Protein AF-A0A973JRN3-F1 (afdb_monomer_lite)

Foldseek 3Di:
DVVVVVVVCVLVVCVVVNVVVVVVVVVVVVVVVVVVVVVVLVVVLVVVPPPLDDDDADPPDLVDGDDPVCQVVVCPPPSRPADWDWHFQAWDFPDPVLDDTDTDIQLPRVCVVCVQFDWDPQLSVQQNPDPLEDEAEPVSCVVVVHDQQDWTWTQTPPPHDTRIHGHSTHTYGPDPCPVVVVVLVVQLVPQQQEDVVAAQVSNVVSVVVVCVVVPHDPVFKDWDAPDVRRIDMDGHDDDPPPDDDDDDDDDSYDYDDDDPDPPPPPDPDQQADVVVVVVCVVVVDDDKWAFQAADQFFTWTDDDRDTDTDGQCNDPVDDPPDDPVRVVVVRVVRHGGIDD

pLDDT: mean 82.45, std 12.21, range [34.28, 96.69]

Structure (mmCIF, N/CA/C/O backbone):
data_AF-A0A973JRN3-F1
#
_entry.id   AF-A0A973JRN3-F1
#
loop_
_atom_site.group_PDB
_atom_site.id
_atom_site.type_symbol
_atom_site.label_atom_id
_atom_site.label_alt_id
_atom_site.label_comp_id
_atom_site.label_asym_id
_atom_site.label_entity_id
_atom_site.label_seq_id
_atom_site.pdbx_PDB_ins_code
_atom_site.Cartn_x
_atom_site.Cartn_y
_atom_site.Cartn_z
_atom_site.occupancy
_atom_site.B_iso_or_equiv
_atom_site.auth_seq_id
_atom_site.auth_comp_id
_atom_site.auth_asym_id
_atom_site.auth_atom_id
_atom_site.pdbx_PDB_model_num
ATOM 1 N N . MET A 1 1 ? -21.204 17.949 42.233 1.00 64.44 1 MET A N 1
ATOM 2 C CA . MET A 1 1 ? -19.753 18.238 42.413 1.00 64.44 1 MET A CA 1
ATOM 3 C C . MET A 1 1 ? -19.099 17.579 43.634 1.00 64.44 1 MET A C 1
ATOM 5 O O . MET A 1 1 ? -17.907 17.301 43.569 1.00 64.44 1 MET A O 1
ATOM 9 N N . PHE A 1 2 ? -19.814 17.307 44.733 1.00 80.19 2 PHE A N 1
ATOM 10 C CA . PHE A 1 2 ? -19.211 16.736 45.952 1.00 80.19 2 PHE A CA 1
ATOM 11 C C . PHE A 1 2 ? -18.670 15.303 45.768 1.00 80.19 2 PHE A C 1
ATOM 13 O O . PHE A 1 2 ? -17.556 14.992 46.184 1.00 80.19 2 PHE A O 1
ATOM 20 N N . ILE A 1 3 ? -19.413 14.461 45.044 1.00 84.38 3 ILE A N 1
ATOM 21 C CA . ILE A 1 3 ? -19.040 13.067 44.755 1.00 84.38 3 ILE A CA 1
ATOM 22 C C . ILE A 1 3 ? -17.751 12.985 43.920 1.00 84.38 3 ILE A C 1
ATOM 24 O O . ILE A 1 3 ? -16.865 12.199 44.240 1.00 84.38 3 ILE A O 1
ATOM 28 N N . LEU A 1 4 ? -17.583 13.852 42.912 1.00 81.06 4 LEU A N 1
ATOM 29 C CA . LEU A 1 4 ? -16.351 13.905 42.110 1.00 81.06 4 LEU A CA 1
ATOM 30 C C . LEU A 1 4 ? -15.121 14.242 42.970 1.00 81.06 4 LEU A C 1
ATOM 32 O O . LEU A 1 4 ? -14.069 13.626 42.815 1.00 81.06 4 LEU A O 1
ATOM 36 N N . LYS A 1 5 ? -15.262 15.184 43.914 1.00 82.38 5 LYS A N 1
ATOM 37 C CA . LYS A 1 5 ? -14.190 15.545 44.856 1.00 82.38 5 LYS A CA 1
ATOM 38 C C . LYS A 1 5 ? -13.819 14.384 45.781 1.00 82.38 5 LYS A C 1
ATOM 40 O O . LYS A 1 5 ? -12.636 14.190 46.052 1.00 82.38 5 LYS A O 1
ATOM 45 N N . LEU A 1 6 ? -14.806 13.618 46.250 1.00 87.06 6 LEU A N 1
ATOM 46 C CA . LEU A 1 6 ? -14.576 12.429 47.076 1.00 87.06 6 LEU A CA 1
ATOM 47 C C . LEU A 1 6 ? -13.860 11.325 46.292 1.00 87.06 6 LEU A C 1
ATOM 49 O O . LEU A 1 6 ? -12.886 10.767 46.794 1.00 87.06 6 LEU A O 1
ATOM 53 N N . ILE A 1 7 ? -14.276 11.063 45.050 1.00 85.94 7 ILE A N 1
ATOM 54 C CA . ILE A 1 7 ? -13.628 10.082 44.166 1.00 85.94 7 ILE A CA 1
ATOM 55 C C . ILE A 1 7 ? -12.172 10.480 43.903 1.00 85.94 7 ILE A C 1
ATOM 57 O O . ILE A 1 7 ? -11.279 9.651 44.058 1.00 85.94 7 ILE A O 1
ATOM 61 N N . LEU A 1 8 ? -11.914 11.752 43.583 1.00 80.25 8 LEU A N 1
ATOM 62 C CA . LEU A 1 8 ? -10.565 12.239 43.294 1.00 80.25 8 LEU A CA 1
ATOM 63 C C . LEU A 1 8 ? -9.654 12.178 44.530 1.00 80.25 8 LEU A C 1
ATOM 65 O O . LEU A 1 8 ? -8.519 11.713 44.439 1.00 80.25 8 LEU A O 1
ATOM 69 N N . ARG A 1 9 ? -10.156 12.577 45.708 1.00 82.94 9 ARG A N 1
ATOM 70 C CA . ARG A 1 9 ? -9.412 12.446 46.974 1.00 82.94 9 ARG A CA 1
ATOM 71 C C . ARG A 1 9 ? -9.121 10.988 47.318 1.00 82.94 9 ARG A C 1
ATOM 73 O O . ARG A 1 9 ? -8.018 10.687 47.763 1.00 82.94 9 ARG A O 1
ATOM 80 N N . ASN A 1 10 ? -10.077 10.088 47.098 1.00 85.81 10 ASN A N 1
ATOM 81 C CA . ASN A 1 10 ? -9.898 8.667 47.380 1.00 85.81 10 ASN A CA 1
ATOM 82 C C . ASN A 1 10 ? -8.914 8.007 46.398 1.00 85.81 10 ASN A C 1
ATOM 84 O O . ASN A 1 10 ? -8.058 7.225 46.809 1.00 85.81 10 ASN A O 1
ATOM 88 N N . ALA A 1 11 ? -8.971 8.374 45.115 1.00 79.69 11 ALA A N 1
ATOM 89 C CA . ALA A 1 11 ? -8.028 7.913 44.099 1.00 79.69 11 ALA A CA 1
ATOM 90 C C . ALA A 1 11 ? -6.599 8.409 44.382 1.00 79.69 11 ALA A C 1
ATOM 92 O O . ALA A 1 11 ? -5.643 7.647 44.267 1.00 79.69 11 ALA A O 1
ATOM 93 N N . LEU A 1 12 ? -6.431 9.656 44.828 1.00 85.19 12 LEU A N 1
ATOM 94 C CA . LEU A 1 12 ? -5.115 10.226 45.141 1.00 85.19 12 LEU A CA 1
ATOM 95 C C . LEU A 1 12 ? -4.567 9.814 46.519 1.00 85.19 12 LEU A C 1
ATOM 97 O O . LEU A 1 12 ? -3.400 10.080 46.809 1.00 85.19 12 LEU A O 1
ATOM 101 N N . ARG A 1 13 ? -5.367 9.133 47.355 1.00 87.88 13 ARG A N 1
ATOM 102 C CA . ARG A 1 13 ? -4.956 8.646 48.683 1.00 87.88 13 ARG A CA 1
ATOM 103 C C . ARG A 1 13 ? -3.839 7.604 48.603 1.00 87.88 13 ARG A C 1
ATOM 105 O O . ARG A 1 13 ? -2.920 7.627 49.412 1.00 87.88 13 ARG A O 1
ATOM 112 N N . HIS A 1 14 ? -3.899 6.720 47.609 1.00 86.88 14 HIS A N 1
ATOM 113 C CA . HIS A 1 14 ? -2.888 5.689 47.364 1.00 86.88 14 HIS A CA 1
ATOM 114 C C . HIS A 1 14 ? -2.253 5.890 45.990 1.00 86.88 14 HIS A C 1
ATOM 116 O O . HIS A 1 14 ? -2.567 5.182 45.033 1.00 86.88 14 HIS A O 1
ATOM 122 N N . LYS A 1 15 ? -1.345 6.871 45.916 1.00 84.81 15 LYS A N 1
ATOM 123 C CA . LYS A 1 15 ? -0.709 7.338 44.674 1.00 84.81 15 LYS A CA 1
ATOM 124 C C . LYS A 1 15 ? -0.098 6.206 43.839 1.00 84.81 15 LYS A C 1
ATOM 126 O O . LYS A 1 15 ? -0.296 6.196 42.633 1.00 84.81 15 LYS A O 1
ATOM 131 N N . LEU A 1 16 ? 0.564 5.239 44.483 1.00 87.56 16 LEU A N 1
ATOM 132 C CA . LEU A 1 16 ? 1.208 4.102 43.812 1.00 87.56 16 LEU A CA 1
ATOM 133 C C . LEU A 1 16 ? 0.200 3.146 43.155 1.00 87.56 16 LEU A C 1
ATOM 135 O O . LEU A 1 16 ? 0.366 2.742 42.010 1.00 87.56 16 LEU A O 1
ATOM 139 N N . ARG A 1 17 ? -0.867 2.781 43.874 1.00 88.25 17 ARG A N 1
ATOM 140 C CA . ARG A 1 17 ? -1.891 1.871 43.343 1.00 88.25 17 ARG A CA 1
ATOM 141 C C . ARG A 1 17 ? -2.595 2.518 42.156 1.00 88.25 17 ARG A C 1
ATOM 143 O O . ARG A 1 17 ? -2.720 1.905 41.100 1.00 88.25 17 ARG A O 1
ATOM 150 N N . SER A 1 18 ? -3.013 3.768 42.321 1.00 89.81 18 SER A N 1
ATOM 151 C CA . SER A 1 18 ? -3.731 4.504 41.284 1.00 89.81 18 SER A CA 1
ATOM 152 C C . SER A 1 18 ? -2.863 4.752 40.051 1.00 89.81 18 SER A C 1
ATOM 154 O O . SER A 1 18 ? -3.363 4.600 38.940 1.00 89.81 18 SER A O 1
ATOM 156 N N . SER A 1 19 ? -1.565 5.043 40.210 1.00 89.69 19 SER A N 1
ATOM 157 C CA . SER A 1 19 ? -0.660 5.184 39.065 1.00 89.69 19 SER A CA 1
ATOM 158 C C . SER A 1 19 ? -0.485 3.867 38.307 1.00 89.69 19 SER A C 1
ATOM 160 O O . SER A 1 19 ? -0.637 3.860 37.091 1.00 89.69 19 SER A O 1
ATOM 162 N N . LEU A 1 20 ? -0.263 2.746 39.002 1.00 91.44 20 LEU A N 1
ATOM 163 C CA . LEU A 1 20 ? -0.153 1.421 38.375 1.00 91.44 20 LEU A CA 1
ATOM 164 C C . LEU A 1 20 ? -1.423 1.034 37.604 1.00 91.44 20 LEU A C 1
ATOM 166 O O . LEU A 1 20 ? -1.332 0.485 36.508 1.00 91.44 20 LEU A O 1
ATOM 170 N N . THR A 1 21 ? -2.604 1.365 38.137 1.00 91.88 21 THR A N 1
ATOM 171 C CA . THR A 1 21 ? -3.875 1.042 37.464 1.00 91.88 21 THR A CA 1
ATOM 172 C C . THR A 1 21 ? -4.064 1.879 36.196 1.00 91.88 21 THR A C 1
ATOM 174 O O . THR A 1 21 ? -4.451 1.351 35.156 1.00 91.88 21 THR A O 1
ATOM 177 N N . VAL A 1 22 ? -3.743 3.177 36.260 1.00 92.81 22 VAL A N 1
ATOM 178 C CA . VAL A 1 22 ? -3.814 4.081 35.101 1.00 92.81 22 VAL A CA 1
ATOM 179 C C . VAL A 1 22 ? -2.806 3.676 34.028 1.00 92.81 22 VAL A C 1
ATOM 181 O O . VAL A 1 22 ? -3.165 3.626 32.856 1.00 92.81 22 VAL A O 1
ATOM 184 N N . VAL A 1 23 ? -1.572 3.338 34.412 1.00 95.00 23 VAL A N 1
ATOM 185 C CA . VAL A 1 23 ? -0.531 2.891 33.474 1.00 95.00 23 VAL A CA 1
ATOM 186 C C . VAL A 1 23 ? -0.931 1.586 32.786 1.00 95.00 23 VAL A C 1
ATOM 188 O O . VAL A 1 23 ? -0.786 1.484 31.572 1.00 95.00 23 VAL A O 1
ATOM 191 N N . GLY A 1 24 ? -1.493 0.617 33.515 1.00 95.81 24 GLY A N 1
ATOM 192 C CA . GLY A 1 24 ? -1.961 -0.639 32.921 1.00 95.81 24 GLY A CA 1
ATOM 193 C C . GLY A 1 24 ? -3.032 -0.426 31.846 1.00 95.81 24 GLY A C 1
ATOM 194 O O . GLY A 1 24 ? -2.917 -0.955 30.741 1.00 95.81 24 GLY A O 1
ATOM 195 N N . VAL A 1 25 ? -4.034 0.412 32.133 1.00 94.88 25 VAL A N 1
ATOM 196 C CA . VAL A 1 25 ? -5.076 0.766 31.154 1.00 94.88 25 VAL A CA 1
ATOM 197 C C . VAL A 1 25 ? -4.487 1.559 29.985 1.00 94.88 25 VAL A C 1
ATOM 199 O O . VAL A 1 25 ? -4.811 1.278 28.834 1.00 94.88 25 VAL A O 1
ATOM 202 N N . ALA A 1 26 ? -3.585 2.506 30.252 1.00 94.38 26 ALA A N 1
ATOM 203 C CA . ALA A 1 26 ? -2.946 3.311 29.215 1.00 94.38 26 ALA A CA 1
ATOM 204 C C . ALA A 1 26 ? -2.131 2.455 28.236 1.00 94.38 26 ALA A C 1
ATOM 206 O O . ALA A 1 26 ? -2.237 2.658 27.030 1.00 94.38 26 ALA A O 1
ATOM 207 N N . ILE A 1 27 ? -1.370 1.471 28.734 1.00 95.62 27 ILE A N 1
ATOM 208 C CA . ILE A 1 27 ? -0.613 0.532 27.894 1.00 95.62 27 ILE A CA 1
ATOM 209 C C . ILE A 1 27 ? -1.563 -0.275 27.005 1.00 95.62 27 ILE A C 1
ATOM 211 O O . ILE A 1 27 ? -1.315 -0.388 25.807 1.00 95.62 27 ILE A O 1
ATOM 215 N N . ALA A 1 28 ? -2.665 -0.793 27.556 1.00 93.44 28 ALA A N 1
ATOM 216 C CA . ALA A 1 28 ? -3.640 -1.562 26.784 1.00 93.44 28 ALA A CA 1
ATOM 217 C C . ALA A 1 28 ? -4.300 -0.721 25.676 1.00 93.44 28 ALA A C 1
ATOM 219 O O . ALA A 1 28 ? -4.405 -1.174 24.536 1.00 93.44 28 ALA A O 1
ATOM 220 N N . VAL A 1 29 ? -4.695 0.519 25.985 1.00 94.75 29 VAL A N 1
ATOM 221 C CA . VAL A 1 29 ? -5.302 1.442 25.013 1.00 94.75 29 VAL A CA 1
ATOM 222 C C . VAL A 1 29 ? -4.298 1.862 23.939 1.00 94.75 29 VAL A C 1
ATOM 224 O O . VAL A 1 29 ? -4.646 1.865 22.760 1.00 94.75 29 VAL A O 1
ATOM 227 N N . LEU A 1 30 ? -3.050 2.166 24.312 1.00 93.62 30 LEU A N 1
ATOM 228 C CA . LEU A 1 30 ? -1.985 2.498 23.359 1.00 93.62 30 LEU A CA 1
ATOM 229 C C . LEU A 1 30 ? -1.677 1.329 22.428 1.00 93.62 30 LEU A C 1
ATOM 231 O O . LEU A 1 30 ? -1.611 1.524 21.217 1.00 93.62 30 LEU A O 1
ATOM 235 N N . ALA A 1 31 ? -1.521 0.124 22.978 1.00 90.06 31 ALA A N 1
ATOM 236 C CA . ALA A 1 31 ? -1.272 -1.077 22.192 1.00 90.06 31 ALA A CA 1
ATOM 237 C C . ALA A 1 31 ? -2.425 -1.343 21.215 1.00 90.06 31 ALA A C 1
ATOM 239 O O . ALA A 1 31 ? -2.182 -1.577 20.033 1.00 90.06 31 ALA A O 1
ATOM 240 N N . PHE A 1 32 ? -3.675 -1.235 21.677 1.00 90.50 32 PHE A N 1
ATOM 241 C CA . PHE A 1 32 ? -4.849 -1.386 20.820 1.00 90.50 32 PHE A CA 1
ATOM 242 C C . PHE A 1 32 ? -4.902 -0.316 19.725 1.00 90.50 32 PHE A C 1
ATOM 244 O O . PHE A 1 32 ? -5.088 -0.654 18.559 1.00 90.50 32 PHE A O 1
ATOM 251 N N . GLY A 1 33 ? -4.696 0.956 20.079 1.00 86.56 33 GLY A N 1
ATOM 252 C CA . GLY A 1 33 ? -4.687 2.078 19.142 1.00 86.56 33 GLY A CA 1
ATOM 253 C C . GLY A 1 33 ? -3.622 1.923 18.059 1.00 86.56 33 GLY A C 1
ATOM 254 O O . GLY A 1 33 ? -3.949 2.044 16.882 1.00 86.56 33 GLY A O 1
ATOM 255 N N . LEU A 1 34 ? -2.390 1.571 18.442 1.00 86.44 34 LEU A N 1
ATOM 256 C CA . LEU A 1 34 ? -1.285 1.287 17.520 1.00 86.44 34 LEU A CA 1
ATOM 257 C C . LEU A 1 34 ? -1.589 0.112 16.589 1.00 86.44 34 LEU A C 1
ATOM 259 O O . LEU A 1 34 ? -1.313 0.184 15.393 1.00 86.44 34 LEU A O 1
ATOM 263 N N . LEU A 1 35 ? -2.182 -0.966 17.109 1.00 85.94 35 LEU A N 1
ATOM 264 C CA . LEU A 1 35 ? -2.561 -2.106 16.276 1.00 85.94 35 LEU A CA 1
ATOM 265 C C . LEU A 1 35 ? -3.653 -1.707 15.270 1.00 85.94 35 LEU A C 1
ATOM 267 O O . LEU A 1 35 ? -3.584 -2.070 14.100 1.00 85.94 35 LEU A O 1
ATOM 271 N N . ARG A 1 36 ? -4.648 -0.923 15.708 1.00 83.25 36 ARG A N 1
ATOM 272 C CA . ARG A 1 36 ? -5.758 -0.436 14.871 1.00 83.25 36 ARG A CA 1
ATOM 273 C C . ARG A 1 36 ? -5.276 0.504 13.771 1.00 83.25 36 ARG A C 1
ATOM 275 O O . ARG A 1 36 ? -5.740 0.375 12.642 1.00 83.25 36 ARG A O 1
ATOM 282 N N . THR A 1 37 ? -4.368 1.428 14.081 1.00 72.31 37 THR A N 1
ATOM 283 C CA . THR A 1 37 ? -3.807 2.363 13.096 1.00 72.31 37 THR A CA 1
ATOM 284 C C . THR A 1 37 ? -2.912 1.650 12.097 1.00 72.31 37 THR A C 1
ATOM 286 O O . THR A 1 37 ? -3.032 1.908 10.904 1.00 72.31 37 THR A O 1
ATOM 289 N N . LEU A 1 38 ? -2.089 0.700 12.547 1.00 73.00 38 LEU A N 1
ATOM 290 C CA . LEU A 1 38 ? -1.282 -0.136 11.660 1.00 73.00 38 LEU A CA 1
ATOM 291 C C . LEU A 1 38 ? -2.164 -0.929 10.684 1.00 73.00 38 LEU A C 1
ATOM 293 O O . LEU A 1 38 ? -1.902 -0.952 9.483 1.00 73.00 38 LEU A O 1
ATOM 297 N N . VAL A 1 39 ? -3.239 -1.538 11.190 1.00 69.06 39 VAL A N 1
ATOM 298 C CA . VAL A 1 39 ? -4.200 -2.278 10.365 1.00 69.06 39 VAL A CA 1
ATOM 299 C C . VAL A 1 39 ? -4.918 -1.346 9.381 1.00 69.06 39 VAL A C 1
ATOM 301 O O . VAL A 1 39 ? -5.046 -1.693 8.211 1.00 69.06 39 VAL A O 1
ATOM 304 N N . ALA A 1 40 ? -5.345 -0.156 9.809 1.00 62.62 40 ALA A N 1
ATOM 305 C CA . ALA A 1 40 ? -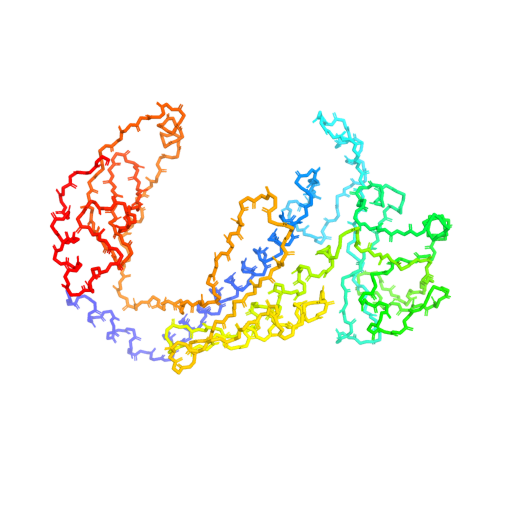6.002 0.818 8.936 1.00 62.62 40 ALA A CA 1
ATOM 306 C C . ALA A 1 40 ? -5.074 1.335 7.822 1.00 62.62 40 ALA A C 1
ATOM 308 O O . ALA A 1 40 ? -5.476 1.381 6.662 1.00 62.62 40 ALA A O 1
ATOM 309 N N . ALA A 1 41 ? -3.820 1.654 8.151 1.00 57.91 41 ALA A N 1
ATOM 310 C CA . ALA A 1 41 ? -2.817 2.076 7.175 1.00 57.91 41 ALA A CA 1
ATOM 311 C C . ALA A 1 41 ? -2.549 0.990 6.119 1.00 57.91 41 ALA A C 1
ATOM 313 O O . ALA A 1 41 ? -2.356 1.298 4.945 1.00 57.91 41 ALA A O 1
ATOM 314 N N . TRP A 1 42 ? -2.597 -0.284 6.519 1.00 61.38 42 TRP A N 1
ATOM 315 C CA . TRP A 1 42 ? -2.480 -1.407 5.594 1.00 61.38 42 TRP A CA 1
ATOM 316 C C . TRP A 1 42 ? -3.667 -1.493 4.624 1.00 61.38 42 TRP A C 1
ATOM 318 O O . TRP A 1 42 ? -3.462 -1.706 3.432 1.00 61.38 42 TRP A O 1
ATOM 328 N N . TYR A 1 43 ? -4.903 -1.299 5.102 1.00 56.59 43 TYR A N 1
ATOM 329 C CA . TYR A 1 43 ? -6.091 -1.325 4.237 1.00 56.59 43 TYR A CA 1
ATOM 330 C C . TYR A 1 43 ? -6.139 -0.150 3.254 1.00 56.59 43 TYR A C 1
ATOM 332 O O . TYR A 1 43 ? -6.530 -0.365 2.113 1.00 56.59 43 TYR A O 1
ATOM 340 N N . LEU A 1 44 ? -5.656 1.040 3.627 1.00 48.59 44 LEU A N 1
ATOM 341 C CA . LEU A 1 44 ? -5.563 2.183 2.705 1.00 48.59 44 LEU A CA 1
ATOM 342 C C . LEU A 1 44 ? -4.634 1.904 1.508 1.00 48.59 44 LEU A C 1
ATOM 344 O O . LEU A 1 44 ? -4.937 2.297 0.385 1.00 48.59 44 LEU A O 1
ATOM 348 N N . GLY A 1 45 ? -3.537 1.168 1.716 1.00 46.72 45 GLY A N 1
ATOM 349 C CA . GLY A 1 45 ? -2.672 0.708 0.618 1.00 46.72 45 GLY A CA 1
ATOM 350 C C . GLY A 1 45 ? -3.300 -0.394 -0.250 1.00 46.72 45 GLY A C 1
ATOM 351 O O . GLY A 1 45 ? -2.906 -0.591 -1.399 1.00 46.72 45 GLY A O 1
ATOM 352 N N . VAL A 1 46 ? -4.294 -1.115 0.275 1.00 50.81 46 VAL A N 1
ATOM 353 C CA . VAL A 1 46 ? -5.074 -2.107 -0.482 1.00 50.81 46 VAL A CA 1
ATOM 354 C C . VAL A 1 46 ? -6.222 -1.439 -1.242 1.00 50.81 46 VAL A C 1
ATOM 356 O O . VAL A 1 46 ? -6.491 -1.835 -2.367 1.00 50.81 46 VAL A O 1
ATOM 359 N N . GLU A 1 47 ? -6.847 -0.389 -0.708 1.00 45.50 47 GLU A N 1
ATOM 360 C CA . GLU A 1 47 ? -7.856 0.410 -1.425 1.00 45.50 47 GLU A CA 1
ATOM 361 C C . GLU A 1 47 ? -7.259 1.216 -2.588 1.00 45.50 47 GLU A C 1
ATOM 363 O O . GLU A 1 47 ? -7.947 1.460 -3.575 1.00 45.50 47 GLU A O 1
ATOM 368 N N . SER A 1 48 ? -5.962 1.551 -2.542 1.00 45.44 48 SER A N 1
ATOM 369 C CA . SER A 1 48 ? -5.242 2.087 -3.709 1.00 45.44 48 SER A CA 1
ATOM 370 C C . SER A 1 48 ? -4.910 1.022 -4.765 1.00 45.44 48 SER A C 1
ATOM 372 O O . SER A 1 48 ? -4.331 1.339 -5.803 1.00 45.44 48 SER A O 1
ATOM 374 N N . SER A 1 49 ? -5.226 -0.250 -4.505 1.00 51.09 49 SER A N 1
ATOM 375 C CA . SER A 1 49 ? -5.126 -1.328 -5.489 1.00 51.09 49 SER A CA 1
ATOM 376 C C . SER A 1 49 ? -6.380 -1.345 -6.359 1.00 51.09 49 SER A C 1
ATOM 378 O O . SER A 1 49 ? -7.461 -1.026 -5.883 1.00 51.09 49 SER A O 1
ATOM 380 N N . SER A 1 50 ? -6.237 -1.744 -7.628 1.00 55.06 50 SER A N 1
ATOM 381 C CA . SER A 1 50 ? -7.331 -1.810 -8.610 1.00 55.06 50 SER A CA 1
ATOM 382 C C . SER A 1 50 ? -8.679 -2.202 -7.984 1.00 55.06 50 SER A C 1
ATOM 384 O O . SER A 1 50 ? -8.795 -3.298 -7.431 1.00 55.06 50 SER A O 1
ATOM 386 N N . ALA A 1 51 ? -9.707 -1.354 -8.145 1.00 60.53 51 ALA A N 1
ATOM 387 C CA . ALA A 1 51 ? -11.078 -1.570 -7.650 1.00 60.53 51 ALA A CA 1
ATOM 388 C C . ALA A 1 51 ? -11.718 -2.893 -8.136 1.00 60.53 51 ALA A C 1
ATOM 390 O O . ALA A 1 51 ? -12.795 -3.280 -7.692 1.00 60.53 51 ALA A O 1
ATOM 391 N N . SER A 1 52 ? -11.049 -3.597 -9.055 1.00 74.31 52 SER A N 1
ATOM 392 C CA . SER A 1 52 ? -11.446 -4.888 -9.612 1.00 74.31 52 SER A CA 1
ATOM 393 C C . SER A 1 52 ? -10.846 -6.114 -8.901 1.00 74.31 52 SER A C 1
ATOM 395 O O . SER A 1 52 ? -11.117 -7.241 -9.322 1.00 74.31 52 SER A O 1
ATOM 397 N N . ARG A 1 53 ? -10.039 -5.944 -7.840 1.00 82.62 53 ARG A N 1
ATOM 398 C CA . ARG A 1 53 ? -9.399 -7.057 -7.116 1.00 82.62 53 ARG A CA 1
ATOM 399 C C . ARG A 1 53 ? -9.890 -7.178 -5.683 1.00 82.62 53 ARG A C 1
ATOM 401 O O . ARG A 1 53 ? -9.726 -6.273 -4.875 1.00 82.62 53 ARG A O 1
ATOM 408 N N . LEU A 1 54 ? -10.400 -8.360 -5.353 1.00 82.88 54 LEU A N 1
ATOM 409 C CA . LEU A 1 54 ? -10.788 -8.725 -3.996 1.00 82.88 54 LEU A CA 1
ATOM 410 C C . LEU A 1 54 ? -9.720 -9.624 -3.364 1.00 82.88 54 LEU A C 1
ATOM 412 O O . LEU A 1 54 ? -9.357 -10.657 -3.927 1.00 82.88 54 LEU A O 1
ATOM 416 N N . VAL A 1 55 ? -9.247 -9.255 -2.172 1.00 83.81 55 VAL A N 1
ATOM 417 C CA . VAL A 1 55 ? -8.301 -10.063 -1.389 1.00 83.81 55 VAL A CA 1
ATOM 418 C C . VAL A 1 55 ? -9.054 -10.822 -0.300 1.00 83.81 55 VAL A C 1
ATOM 420 O O . VAL A 1 55 ? -9.672 -10.226 0.578 1.00 83.81 55 VAL A O 1
ATOM 423 N N . THR A 1 56 ? -8.973 -12.151 -0.327 1.00 83.69 56 THR A N 1
ATOM 424 C CA . THR A 1 56 ? -9.573 -13.028 0.690 1.00 83.69 56 THR A CA 1
ATOM 425 C C . THR A 1 56 ? -8.502 -13.606 1.609 1.00 83.69 56 THR A C 1
ATOM 427 O O . THR A 1 56 ? -7.484 -14.106 1.130 1.00 83.69 56 THR A O 1
ATOM 430 N N . ARG A 1 57 ? -8.745 -13.606 2.924 1.00 85.25 57 ARG A N 1
ATOM 431 C CA . ARG A 1 57 ? -7.842 -14.174 3.941 1.00 85.25 57 ARG A CA 1
ATOM 432 C C . ARG A 1 57 ? -8.600 -15.038 4.944 1.00 85.25 57 ARG A C 1
ATOM 434 O O . ARG A 1 57 ? -9.825 -14.978 5.013 1.00 85.25 57 ARG A O 1
ATOM 441 N N . ASN A 1 58 ? -7.876 -15.810 5.751 1.00 83.81 58 ASN A N 1
ATOM 442 C CA . ASN A 1 58 ? -8.476 -16.505 6.884 1.00 83.81 58 ASN A CA 1
ATOM 443 C C . ASN A 1 58 ? -9.042 -15.481 7.891 1.00 83.81 58 ASN A C 1
ATOM 445 O O . ASN A 1 58 ? -8.380 -14.497 8.236 1.00 83.81 58 ASN A O 1
ATOM 449 N N . ALA A 1 59 ? -10.281 -15.709 8.335 1.00 80.19 59 ALA A N 1
ATOM 450 C CA . ALA A 1 59 ? -11.002 -14.800 9.224 1.00 80.19 59 ALA A CA 1
ATOM 451 C C . ALA A 1 59 ? -10.344 -14.671 10.610 1.00 80.19 59 ALA A C 1
ATOM 453 O O . ALA A 1 59 ? -10.436 -13.616 11.231 1.00 80.19 59 ALA A O 1
ATOM 454 N N . ILE A 1 60 ? -9.658 -15.721 11.073 1.00 79.19 60 ILE A N 1
ATOM 455 C CA . ILE A 1 60 ? -9.050 -15.785 12.407 1.00 79.19 60 ILE A CA 1
ATOM 456 C C . ILE A 1 60 ? -7.740 -14.995 12.444 1.00 79.19 60 ILE A C 1
ATOM 458 O O . ILE A 1 60 ? -7.540 -14.160 13.321 1.00 79.19 60 ILE A O 1
ATOM 462 N N . SER A 1 61 ? -6.821 -15.266 11.512 1.00 73.62 61 SER A N 1
ATOM 463 C CA . SER A 1 61 ? -5.494 -14.643 11.503 1.00 73.62 61 SER A CA 1
ATOM 464 C C . SER A 1 61 ? -4.824 -14.740 10.137 1.00 73.62 61 SER A C 1
ATOM 466 O O . SER A 1 61 ? -5.021 -15.709 9.410 1.00 73.62 61 SER A O 1
ATOM 468 N N . LEU A 1 62 ? -3.969 -13.762 9.828 1.00 71.25 62 LEU A N 1
ATOM 469 C CA . LEU A 1 62 ? -3.082 -13.766 8.657 1.00 71.25 62 LEU A CA 1
ATOM 470 C C . LEU A 1 62 ? -2.033 -14.888 8.698 1.00 71.25 62 LEU A C 1
ATOM 472 O O . LEU A 1 62 ? -1.488 -15.242 7.661 1.00 71.25 62 LEU A O 1
ATOM 476 N N . VAL A 1 63 ? -1.760 -15.447 9.880 1.00 73.75 63 VAL A N 1
ATOM 477 C CA . VAL A 1 63 ? -0.803 -16.552 10.057 1.00 73.75 63 VAL A CA 1
ATOM 478 C C . VAL A 1 63 ? -1.348 -17.869 9.491 1.00 73.75 63 VAL A C 1
ATOM 480 O O . VAL A 1 63 ? -0.579 -18.760 9.143 1.00 73.75 63 VAL A O 1
ATOM 483 N N . PHE A 1 64 ? -2.672 -18.003 9.371 1.00 81.69 64 PHE A N 1
ATOM 484 C CA . PHE A 1 64 ? -3.292 -19.199 8.814 1.00 81.69 64 PHE A CA 1
ATOM 485 C C . PHE A 1 64 ? -3.605 -19.008 7.331 1.00 81.69 64 PHE A C 1
ATOM 487 O O . PHE A 1 64 ? -4.412 -18.158 6.952 1.00 81.69 64 PHE A O 1
ATOM 494 N N . SER A 1 65 ? -3.018 -19.856 6.490 1.00 83.06 65 SER A N 1
ATOM 495 C CA . SER A 1 65 ? -3.332 -19.902 5.062 1.00 83.06 65 SER A CA 1
ATOM 496 C C . SER A 1 65 ? -4.736 -20.453 4.807 1.00 83.06 65 SER A C 1
ATOM 498 O O . SER A 1 65 ? -5.260 -21.276 5.563 1.00 83.06 65 SER A O 1
ATOM 500 N N . LEU A 1 66 ? -5.348 -20.024 3.704 1.00 88.00 66 LEU A N 1
ATOM 501 C CA . LEU A 1 66 ? -6.569 -20.646 3.197 1.00 88.00 66 LEU A CA 1
ATOM 502 C C . LEU A 1 66 ? -6.234 -21.981 2.504 1.00 88.00 66 LEU A C 1
ATOM 504 O O . LEU A 1 66 ? -5.226 -22.054 1.796 1.00 88.00 66 LEU A O 1
ATOM 508 N N . PRO A 1 67 ? -7.063 -23.032 2.657 1.00 89.44 67 PRO A N 1
ATOM 509 C CA . PRO A 1 67 ? -6.869 -24.282 1.930 1.00 89.44 67 PRO A CA 1
ATOM 510 C C . PRO A 1 67 ? -6.921 -24.076 0.412 1.00 89.44 67 PRO A C 1
ATOM 512 O O . PRO A 1 67 ? -7.825 -23.413 -0.098 1.00 89.44 67 PRO A O 1
ATOM 515 N N . LEU A 1 68 ? -6.015 -24.720 -0.332 1.00 86.88 68 LEU A N 1
ATOM 516 C CA . LEU A 1 68 ? -5.970 -24.604 -1.797 1.00 86.88 68 LEU A CA 1
ATOM 517 C C . LEU A 1 68 ? -7.269 -25.088 -2.469 1.00 86.88 68 LEU A C 1
ATOM 519 O O . LEU A 1 68 ? -7.643 -24.579 -3.521 1.00 86.88 68 LEU A O 1
ATOM 523 N N . SER A 1 69 ? -8.008 -26.004 -1.835 1.00 90.38 69 SER A N 1
ATOM 524 C CA . SER A 1 69 ? -9.318 -26.474 -2.311 1.00 90.38 69 SER A CA 1
ATOM 525 C C . SER A 1 69 ? -10.366 -25.362 -2.433 1.00 90.38 69 SER A C 1
ATOM 527 O O . SER A 1 69 ? -11.337 -25.512 -3.172 1.00 90.38 69 SER A O 1
ATOM 529 N N . TYR A 1 70 ? -10.185 -24.228 -1.748 1.00 90.81 70 TYR A N 1
ATOM 530 C CA . TYR A 1 70 ? -11.104 -23.095 -1.852 1.00 90.81 70 TYR A CA 1
ATOM 531 C C . TYR A 1 70 ? -10.926 -22.334 -3.165 1.00 90.81 70 TYR A C 1
ATOM 533 O O . TYR A 1 70 ? -11.862 -21.671 -3.597 1.00 90.81 70 TYR A O 1
ATOM 541 N N . ARG A 1 71 ? -9.778 -22.471 -3.841 1.00 89.19 71 ARG A N 1
ATOM 542 C CA . ARG A 1 71 ? -9.503 -21.809 -5.123 1.00 89.19 71 ARG A CA 1
ATOM 543 C C . ARG A 1 71 ? -10.588 -22.089 -6.160 1.00 89.19 71 ARG A C 1
ATOM 545 O O . ARG A 1 71 ? -11.081 -21.157 -6.788 1.00 89.19 71 ARG A O 1
ATOM 552 N N . GLU A 1 72 ? -10.985 -23.351 -6.312 1.00 89.81 72 GLU A N 1
ATOM 553 C CA . GLU A 1 72 ? -12.018 -23.730 -7.283 1.00 89.81 72 GLU A CA 1
ATOM 554 C C . GLU A 1 72 ? -13.411 -23.257 -6.855 1.00 89.81 72 GLU A C 1
ATOM 556 O O . GLU A 1 72 ? -14.186 -22.813 -7.695 1.00 89.81 72 GLU A O 1
ATOM 561 N N . LYS A 1 73 ? -13.702 -23.240 -5.547 1.00 91.94 73 LYS A N 1
ATOM 562 C CA . LYS A 1 73 ? -14.960 -22.683 -5.025 1.00 91.94 73 LYS A CA 1
ATOM 563 C C . LYS A 1 73 ? -15.067 -21.180 -5.292 1.00 91.94 73 LYS A C 1
ATOM 565 O O . LYS A 1 73 ? -16.111 -20.712 -5.722 1.00 91.94 73 LYS A O 1
ATOM 570 N N . ILE A 1 74 ? -13.983 -20.433 -5.074 1.00 91.31 74 ILE A N 1
ATOM 571 C CA . ILE A 1 74 ? -13.931 -18.984 -5.323 1.00 91.31 74 ILE A CA 1
ATOM 572 C C . ILE A 1 74 ? -14.073 -18.697 -6.820 1.00 91.31 74 ILE A C 1
ATOM 574 O O . ILE A 1 74 ? -14.803 -17.789 -7.200 1.00 91.31 74 ILE A O 1
ATOM 578 N N . ARG A 1 75 ? -13.433 -19.496 -7.683 1.00 90.94 75 ARG A N 1
ATOM 579 C CA . ARG A 1 75 ? -13.541 -19.347 -9.142 1.00 90.94 75 ARG A CA 1
ATOM 580 C C . ARG A 1 75 ? -14.976 -19.519 -9.657 1.00 90.94 75 ARG A C 1
ATOM 582 O O . ARG A 1 75 ? -15.311 -18.941 -10.682 1.00 90.94 75 ARG A O 1
ATOM 589 N N . GLN A 1 76 ? -15.805 -20.301 -8.969 1.00 93.25 76 GLN A N 1
ATOM 590 C CA . GLN A 1 76 ? -17.206 -20.530 -9.341 1.00 93.25 76 GLN A CA 1
ATOM 591 C C . GLN A 1 76 ? -18.149 -19.388 -8.931 1.00 93.25 76 GLN A C 1
ATOM 593 O O . GLN A 1 76 ? -19.302 -19.377 -9.357 1.00 93.25 76 GLN A O 1
ATOM 598 N N . VAL A 1 77 ? -17.694 -18.433 -8.114 1.00 93.31 77 VAL A N 1
ATOM 599 C CA . VAL A 1 77 ? -18.525 -17.297 -7.698 1.00 93.31 77 VAL A CA 1
ATOM 600 C C . VAL A 1 77 ? -18.798 -16.388 -8.907 1.00 93.31 77 VAL A C 1
ATOM 602 O O . VAL A 1 77 ? -17.851 -15.994 -9.597 1.00 93.31 77 VAL A O 1
ATOM 605 N N . PRO A 1 78 ? -20.066 -16.014 -9.177 1.00 92.56 78 PRO A N 1
ATOM 606 C CA . PRO A 1 78 ? -20.402 -15.114 -10.275 1.00 92.56 78 PRO A CA 1
ATOM 607 C C . PRO A 1 78 ? -19.606 -13.804 -10.220 1.00 92.56 78 PRO A C 1
ATOM 609 O O . PRO A 1 78 ? -19.516 -13.163 -9.176 1.00 92.56 78 PRO A O 1
ATOM 612 N N . GLY A 1 79 ? -19.022 -13.408 -11.354 1.00 88.31 79 GLY A N 1
ATOM 613 C CA . GLY A 1 79 ? -18.201 -12.197 -11.477 1.00 88.31 79 GLY A CA 1
ATOM 614 C C . GLY A 1 79 ? -16.695 -12.407 -11.270 1.00 88.31 79 GLY A C 1
ATOM 615 O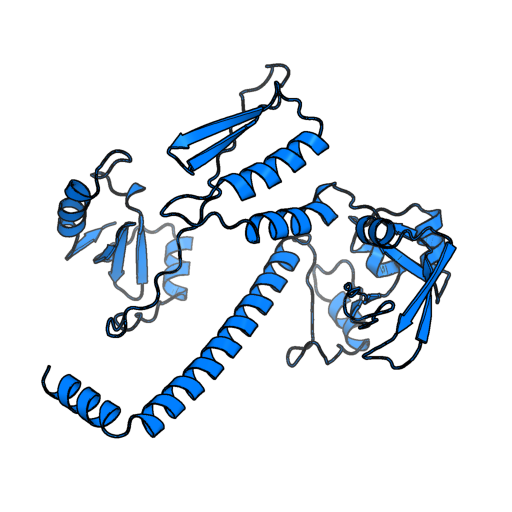 O . GLY A 1 79 ? -15.908 -11.547 -11.669 1.00 88.31 79 GLY A O 1
ATOM 616 N N . VAL A 1 80 ? -16.259 -13.554 -10.736 1.00 90.81 80 VAL A N 1
ATOM 617 C CA . VAL A 1 80 ? -14.829 -13.862 -10.575 1.00 90.81 80 VAL A CA 1
ATOM 618 C C . VAL A 1 80 ? -14.222 -14.297 -11.913 1.00 90.81 80 VAL A C 1
ATOM 620 O O . VAL A 1 80 ? -14.535 -15.360 -12.440 1.00 90.81 80 VAL A O 1
ATOM 623 N N . LYS A 1 81 ? -13.311 -13.483 -12.465 1.00 89.25 81 LYS A N 1
ATOM 624 C CA . LYS A 1 81 ? -12.608 -13.782 -13.732 1.00 89.25 81 LYS A CA 1
ATOM 625 C C . LYS A 1 81 ? -11.314 -14.579 -13.556 1.00 89.25 81 LYS A C 1
ATOM 627 O O . LYS A 1 81 ? -10.877 -15.258 -14.479 1.00 89.25 81 LYS A O 1
ATOM 632 N N . GLY A 1 82 ? -10.687 -14.494 -12.386 1.00 89.62 82 GLY A N 1
ATOM 633 C CA . GLY A 1 82 ? -9.399 -15.121 -12.111 1.00 89.62 82 GLY A CA 1
ATOM 634 C C . GLY A 1 82 ? -9.155 -15.255 -10.615 1.00 89.62 82 GLY A C 1
ATOM 635 O O . GLY A 1 82 ? -9.664 -14.469 -9.822 1.00 89.62 82 GLY A O 1
ATOM 636 N N . VAL A 1 83 ? -8.383 -16.272 -10.235 1.00 92.00 83 VAL A N 1
ATOM 637 C CA . VAL A 1 83 ? -7.992 -16.531 -8.845 1.00 92.00 83 VAL A CA 1
ATOM 638 C C . VAL A 1 83 ? -6.514 -16.885 -8.834 1.00 92.00 83 VAL A C 1
ATOM 640 O O . VAL A 1 83 ? -6.085 -17.767 -9.579 1.00 92.00 83 VAL A O 1
ATOM 643 N N . SER A 1 84 ? -5.757 -16.216 -7.973 1.00 91.75 84 SER A N 1
ATOM 644 C CA . SER A 1 84 ? -4.358 -16.516 -7.676 1.00 91.75 84 SER A CA 1
ATOM 645 C C . SER A 1 84 ? -4.161 -16.521 -6.164 1.00 91.75 84 SER A C 1
ATOM 647 O O . SER A 1 84 ? -5.083 -16.210 -5.409 1.00 91.75 84 SER A O 1
ATOM 649 N N . TYR A 1 85 ? -2.963 -16.873 -5.718 1.00 88.94 85 TYR A N 1
ATOM 650 C CA . TYR A 1 85 ? -2.579 -16.769 -4.320 1.00 88.94 85 TYR A CA 1
ATOM 651 C C . TYR A 1 85 ? -1.231 -16.069 -4.182 1.00 88.94 85 TYR A C 1
ATOM 653 O O . TYR A 1 85 ? -0.366 -16.147 -5.057 1.00 88.94 85 TYR A O 1
ATOM 661 N N . ALA A 1 86 ? -1.069 -15.424 -3.035 1.00 88.06 86 ALA A N 1
ATOM 662 C CA . ALA A 1 86 ? 0.195 -14.946 -2.518 1.00 88.06 86 ALA A CA 1
ATOM 663 C C . ALA A 1 86 ? 0.271 -15.352 -1.052 1.00 88.06 86 ALA A C 1
ATOM 665 O O . ALA A 1 86 ? -0.695 -15.181 -0.309 1.00 88.06 86 ALA A O 1
ATOM 666 N N . ASN A 1 87 ? 1.406 -15.901 -0.646 1.00 87.00 87 ASN A N 1
ATOM 667 C CA . ASN A 1 87 ? 1.681 -16.214 0.742 1.00 87.00 87 ASN A CA 1
ATOM 668 C C . ASN A 1 87 ? 2.871 -15.395 1.221 1.00 87.00 87 ASN A C 1
ATOM 670 O O . ASN A 1 87 ? 3.871 -15.278 0.514 1.00 87.00 87 ASN A O 1
ATOM 674 N N . TRP A 1 88 ? 2.765 -14.840 2.421 1.00 84.81 88 TRP A N 1
ATOM 675 C CA . TRP A 1 88 ? 3.854 -14.096 3.031 1.00 84.81 88 TRP A CA 1
ATOM 676 C C . TRP A 1 88 ? 5.021 -15.045 3.324 1.00 84.81 88 TRP A C 1
ATOM 678 O O . TRP A 1 88 ? 4.874 -15.992 4.096 1.00 84.81 88 TRP A O 1
ATOM 688 N N . PHE A 1 89 ? 6.176 -14.812 2.697 1.00 87.25 89 PHE A N 1
ATOM 689 C CA . PHE A 1 89 ? 7.332 -15.698 2.851 1.00 87.25 89 PHE A CA 1
ATOM 690 C C . PHE A 1 89 ? 8.135 -15.378 4.123 1.00 87.25 89 PHE A C 1
ATOM 692 O O . PHE A 1 89 ? 8.599 -16.284 4.816 1.00 87.25 89 PHE A O 1
ATOM 699 N N . GLY A 1 90 ? 8.249 -14.093 4.476 1.00 82.94 90 GLY A N 1
ATOM 700 C CA . GLY A 1 90 ? 8.947 -13.649 5.685 1.00 82.94 90 GLY A CA 1
ATOM 701 C C . GLY A 1 90 ? 10.466 -13.818 5.610 1.00 82.94 90 GLY A C 1
ATOM 702 O O . GLY A 1 90 ? 11.104 -14.155 6.604 1.00 82.94 90 GLY A O 1
ATOM 703 N N . GLY A 1 91 ? 11.059 -13.625 4.437 1.00 87.19 91 GLY A N 1
ATOM 704 C CA . GLY A 1 91 ? 12.504 -13.634 4.242 1.00 87.19 91 GLY A CA 1
ATOM 705 C C . GLY A 1 91 ? 13.169 -12.352 4.747 1.00 87.19 91 GLY A C 1
ATOM 706 O O . GLY A 1 91 ? 12.645 -11.256 4.550 1.00 87.19 91 GLY A O 1
ATOM 707 N N . VAL A 1 92 ? 14.340 -12.489 5.364 1.00 88.44 92 VAL A N 1
ATOM 708 C CA . VAL A 1 92 ? 15.222 -11.381 5.750 1.00 88.44 92 VAL A CA 1
ATOM 709 C C . VAL A 1 92 ? 16.471 -11.419 4.874 1.00 88.44 92 VAL A C 1
ATOM 711 O O . VAL A 1 92 ? 17.137 -12.450 4.777 1.00 88.44 92 VAL A O 1
ATOM 714 N N . TYR A 1 93 ? 16.799 -10.295 4.239 1.00 89.56 93 TYR A N 1
ATOM 715 C CA . TYR A 1 93 ? 18.002 -10.166 3.419 1.00 89.56 93 TYR A CA 1
ATOM 716 C C . TYR A 1 93 ? 19.164 -9.613 4.247 1.00 89.56 93 TYR A C 1
ATOM 718 O O . TYR A 1 93 ? 19.143 -8.446 4.623 1.00 89.56 93 TYR A O 1
ATOM 726 N N . ILE A 1 94 ? 20.199 -10.414 4.509 1.00 88.38 94 ILE A N 1
ATOM 727 C CA . ILE A 1 94 ? 21.377 -10.065 5.332 1.00 88.38 94 ILE A CA 1
ATOM 728 C C . ILE A 1 94 ? 21.027 -9.746 6.802 1.00 88.38 94 ILE A C 1
ATOM 730 O O . ILE A 1 94 ? 21.419 -10.486 7.698 1.00 88.38 94 ILE A O 1
ATOM 734 N N . THR A 1 95 ? 20.300 -8.655 7.067 1.00 86.25 95 THR A N 1
ATOM 735 C CA . THR A 1 95 ? 19.863 -8.218 8.402 1.00 86.25 95 THR A CA 1
ATOM 736 C C . THR A 1 95 ? 18.417 -7.724 8.387 1.00 86.25 95 THR A C 1
ATOM 738 O O . THR A 1 95 ? 17.905 -7.300 7.352 1.00 86.25 95 THR A O 1
ATOM 741 N N . GLU A 1 96 ? 17.770 -7.688 9.553 1.00 81.81 96 GLU A N 1
ATOM 742 C CA . GLU A 1 96 ? 16.393 -7.187 9.717 1.00 81.81 96 GLU A CA 1
ATOM 743 C C . GLU A 1 96 ? 16.214 -5.729 9.258 1.00 81.81 96 GLU A C 1
ATOM 745 O O . GLU A 1 96 ? 15.132 -5.336 8.832 1.00 81.81 96 GLU A O 1
ATOM 750 N N . LYS A 1 97 ? 17.287 -4.924 9.253 1.00 79.44 97 LYS A N 1
ATOM 751 C CA . LYS A 1 97 ? 17.261 -3.536 8.752 1.00 79.44 97 LYS A CA 1
ATOM 752 C C . LYS A 1 97 ? 17.025 -3.440 7.240 1.00 79.44 97 LYS A C 1
ATOM 754 O O . LYS A 1 97 ? 16.577 -2.408 6.741 1.00 79.44 97 LYS A O 1
ATOM 759 N N . ASN A 1 98 ? 17.315 -4.513 6.512 1.00 84.31 98 ASN A N 1
ATOM 760 C CA . ASN A 1 98 ? 17.122 -4.615 5.068 1.00 84.31 98 ASN A CA 1
ATOM 761 C C . ASN A 1 98 ? 15.807 -5.313 4.718 1.00 84.31 98 ASN A C 1
ATOM 763 O O . ASN A 1 98 ? 15.649 -5.810 3.607 1.00 84.31 98 ASN A O 1
ATOM 767 N N . PHE A 1 99 ? 14.873 -5.378 5.663 1.00 78.62 99 PHE A N 1
ATOM 768 C CA . PHE A 1 99 ? 13.572 -5.973 5.438 1.00 78.62 99 PHE A CA 1
ATOM 769 C C . PHE A 1 99 ? 12.822 -5.290 4.285 1.00 78.62 99 PHE A C 1
ATOM 771 O O . PHE A 1 99 ? 12.793 -4.062 4.159 1.00 78.62 99 PHE A O 1
ATOM 778 N N . PHE A 1 100 ? 12.182 -6.118 3.467 1.00 83.25 100 PHE A N 1
ATOM 779 C CA . PHE A 1 100 ? 11.194 -5.723 2.477 1.00 83.25 100 PHE A CA 1
ATOM 780 C C . PHE A 1 100 ? 10.136 -6.831 2.362 1.00 83.25 100 PHE A C 1
ATOM 782 O O . PHE A 1 100 ? 10.460 -8.003 2.586 1.00 83.25 100 PHE A O 1
ATOM 789 N N . PRO A 1 101 ? 8.883 -6.497 2.004 1.00 82.94 101 PRO A N 1
ATOM 790 C CA . PRO A 1 101 ? 7.837 -7.490 1.788 1.00 82.94 101 PRO A CA 1
ATOM 791 C C . PRO A 1 101 ? 8.226 -8.489 0.698 1.00 82.94 101 PRO A C 1
ATOM 793 O O . PRO A 1 101 ? 8.635 -8.099 -0.393 1.00 82.94 101 PRO A O 1
ATOM 796 N N . ASN A 1 102 ? 8.081 -9.780 0.980 1.00 88.38 102 ASN A N 1
ATOM 797 C CA . ASN A 1 102 ? 8.363 -10.846 0.026 1.00 88.38 102 ASN A CA 1
ATOM 798 C C . ASN A 1 102 ? 7.285 -11.930 0.105 1.00 88.38 102 ASN A C 1
ATOM 800 O O . ASN A 1 102 ? 6.818 -12.306 1.185 1.00 88.38 102 ASN A O 1
ATOM 804 N N . PHE A 1 103 ? 6.875 -12.406 -1.069 1.00 89.56 103 PHE A N 1
ATOM 805 C CA . PHE A 1 103 ? 5.713 -13.269 -1.230 1.00 89.56 103 PHE A CA 1
ATOM 806 C C . PHE A 1 103 ? 6.038 -14.462 -2.124 1.00 89.56 103 PHE A C 1
ATOM 808 O O . PHE A 1 103 ? 6.668 -14.314 -3.169 1.00 89.56 103 PHE A O 1
ATOM 815 N N . ALA A 1 104 ? 5.548 -15.635 -1.733 1.00 90.69 104 ALA A N 1
ATOM 816 C CA . ALA A 1 104 ? 5.482 -16.808 -2.590 1.00 90.69 104 ALA A CA 1
ATOM 817 C C . ALA A 1 104 ? 4.145 -16.798 -3.342 1.00 90.69 104 ALA A C 1
ATOM 819 O O . ALA A 1 104 ? 3.082 -16.780 -2.719 1.00 90.69 104 ALA A O 1
ATOM 820 N N . VAL A 1 105 ? 4.189 -16.801 -4.673 1.00 91.38 105 VAL A N 1
ATOM 821 C CA . VAL A 1 105 ? 3.010 -16.605 -5.534 1.00 91.38 105 VAL A CA 1
ATOM 822 C C . VAL A 1 105 ? 2.868 -17.715 -6.573 1.00 91.38 105 VAL A C 1
ATOM 824 O O . VAL A 1 105 ? 3.849 -18.363 -6.938 1.00 91.38 105 VAL A O 1
ATOM 827 N N . ASP A 1 106 ? 1.654 -17.911 -7.093 1.00 91.06 106 ASP A N 1
ATOM 828 C CA . ASP A 1 106 ? 1.457 -18.637 -8.357 1.00 91.06 106 ASP A CA 1
ATOM 829 C C . ASP A 1 106 ? 1.911 -17.736 -9.514 1.00 91.06 106 ASP A C 1
ATOM 831 O O . ASP A 1 106 ? 1.201 -16.811 -9.911 1.00 91.06 106 ASP A O 1
ATOM 835 N N . ALA A 1 107 ? 3.121 -17.978 -10.025 1.00 88.31 107 ALA A N 1
ATOM 836 C CA . ALA A 1 107 ? 3.813 -17.087 -10.956 1.00 88.31 107 ALA A CA 1
ATOM 837 C C . ALA A 1 107 ? 2.963 -16.665 -12.164 1.00 88.31 107 ALA A C 1
ATOM 839 O O . ALA A 1 107 ? 2.978 -15.499 -12.558 1.00 88.31 107 ALA A O 1
ATOM 840 N N . LYS A 1 108 ? 2.203 -17.600 -12.747 1.00 88.38 108 LYS A N 1
ATOM 841 C CA . LYS A 1 108 ? 1.411 -17.325 -13.948 1.00 88.38 108 LYS A CA 1
ATOM 842 C C . LYS A 1 108 ? 0.175 -16.499 -13.608 1.00 88.38 108 LYS A C 1
ATOM 844 O O . LYS A 1 108 ? 0.009 -15.399 -14.125 1.00 88.38 108 LYS A O 1
ATOM 849 N N . THR A 1 109 ? -0.673 -17.009 -12.717 1.00 90.38 109 THR A N 1
ATOM 850 C CA . THR A 1 109 ? -1.956 -16.362 -12.410 1.00 90.38 109 THR A CA 1
ATOM 851 C C . THR A 1 109 ? -1.781 -15.064 -11.634 1.00 90.38 109 THR A C 1
ATOM 853 O O . THR A 1 109 ? -2.637 -14.191 -11.717 1.00 90.38 109 THR A O 1
ATOM 856 N N . TYR A 1 110 ? -0.691 -14.913 -10.875 1.00 88.88 110 TYR A N 1
ATOM 857 C CA . TYR A 1 110 ? -0.414 -13.687 -10.135 1.00 88.88 110 TYR A CA 1
ATOM 858 C C . TYR A 1 110 ? -0.041 -12.542 -11.077 1.00 88.88 110 TYR A C 1
ATOM 860 O O . TYR A 1 110 ? -0.655 -11.487 -11.005 1.00 88.88 110 TYR A O 1
ATOM 868 N N . LEU A 1 111 ? 0.880 -12.755 -12.022 1.00 88.06 111 LEU A N 1
ATOM 869 C CA . LEU A 1 111 ? 1.239 -11.708 -12.986 1.00 88.06 111 LEU A CA 1
ATOM 870 C C . LEU A 1 111 ? 0.070 -11.313 -13.898 1.00 88.06 111 LEU A C 1
ATOM 872 O O . LEU A 1 111 ? -0.019 -10.161 -14.303 1.00 88.06 111 LEU A O 1
ATOM 876 N N . ASP A 1 112 ? -0.839 -12.239 -14.205 1.00 87.00 112 ASP A N 1
ATOM 877 C CA . ASP A 1 112 ? -2.029 -11.929 -15.005 1.00 87.00 112 ASP A CA 1
ATOM 878 C C . ASP A 1 112 ? -3.065 -11.092 -14.223 1.00 87.00 112 ASP A C 1
ATOM 880 O O . ASP A 1 112 ? -3.802 -10.310 -14.820 1.00 87.00 112 ASP A O 1
ATOM 884 N N . LEU A 1 113 ? -3.111 -11.217 -12.888 1.00 85.38 113 LEU A N 1
ATOM 885 C CA . LEU A 1 113 ? -3.967 -10.394 -12.019 1.00 85.38 113 LEU A CA 1
ATOM 886 C C . LEU A 1 113 ? -3.367 -9.021 -11.694 1.00 85.38 113 LEU A C 1
ATOM 888 O O . LEU A 1 113 ? -4.102 -8.127 -11.275 1.00 85.38 113 LEU A O 1
ATOM 892 N N . TYR A 1 114 ? -2.057 -8.849 -11.862 1.00 83.31 114 TYR A N 1
ATOM 893 C CA . TYR A 1 114 ? -1.345 -7.600 -11.595 1.00 83.31 114 TYR A CA 1
ATOM 894 C C . TYR A 1 114 ? -0.745 -7.030 -12.888 1.00 83.31 114 TYR A C 1
ATOM 896 O O . TYR A 1 114 ? 0.477 -7.038 -13.050 1.00 83.31 114 TYR A O 1
ATOM 904 N N . PRO A 1 115 ? -1.583 -6.542 -13.829 1.00 80.19 115 PRO A N 1
ATOM 905 C CA . PRO A 1 115 ? -1.108 -5.972 -15.090 1.00 80.19 115 PRO A CA 1
ATOM 906 C C . PRO A 1 115 ? -0.228 -4.732 -14.891 1.00 80.19 115 PRO A C 1
ATOM 908 O O . PRO A 1 115 ? 0.532 -4.371 -15.785 1.00 80.19 115 PRO A O 1
ATOM 911 N N . GLU A 1 116 ? -0.300 -4.093 -13.723 1.00 78.75 116 GLU A N 1
ATOM 912 C CA . GLU A 1 116 ? 0.576 -2.988 -13.361 1.00 78.75 116 GLU A CA 1
ATOM 913 C C . GLU A 1 116 ? 2.038 -3.405 -13.139 1.00 78.75 116 GLU A C 1
ATOM 915 O O . GLU A 1 116 ? 2.905 -2.540 -13.100 1.00 78.75 116 GLU A O 1
ATOM 920 N N . PHE A 1 117 ? 2.339 -4.700 -13.001 1.00 84.81 117 PHE A N 1
ATOM 921 C CA . PHE A 1 117 ? 3.713 -5.195 -12.934 1.00 84.81 117 PHE A CA 1
ATOM 922 C C . PHE A 1 117 ? 4.216 -5.511 -14.339 1.00 84.81 117 PHE A C 1
ATOM 924 O O . PHE A 1 117 ? 4.066 -6.617 -14.862 1.00 84.81 117 PHE A O 1
ATOM 931 N N . VAL A 1 118 ? 4.845 -4.515 -14.955 1.00 85.38 118 VAL A N 1
ATOM 932 C CA . VAL A 1 118 ? 5.372 -4.610 -16.313 1.00 85.38 118 VAL A CA 1
ATOM 933 C C . VAL A 1 118 ? 6.736 -5.288 -16.295 1.00 85.38 118 VAL A C 1
ATOM 935 O O . VAL A 1 118 ? 7.707 -4.773 -15.739 1.00 85.38 118 VAL A O 1
ATOM 938 N N . LEU A 1 119 ? 6.801 -6.447 -16.946 1.00 88.88 119 LEU A N 1
ATOM 939 C CA . LEU A 1 119 ? 8.003 -7.243 -17.191 1.00 88.88 119 LEU A CA 1
ATOM 940 C C . LEU A 1 119 ? 8.163 -7.466 -18.692 1.00 88.88 119 LEU A C 1
ATOM 942 O O . LEU A 1 119 ? 7.168 -7.529 -19.419 1.00 88.88 119 LEU A O 1
ATOM 946 N N . SER A 1 120 ? 9.399 -7.671 -19.151 1.00 91.12 120 SER A N 1
ATOM 947 C CA . SER A 1 120 ? 9.600 -8.140 -20.524 1.00 91.12 120 SER A CA 1
ATOM 948 C C . SER A 1 120 ? 9.024 -9.561 -20.694 1.00 91.12 120 SER A C 1
ATOM 950 O O . SER A 1 120 ? 9.018 -10.341 -19.729 1.00 91.12 120 SER A O 1
ATOM 952 N N . PRO A 1 121 ? 8.549 -9.946 -21.894 1.00 89.94 121 PRO A N 1
ATOM 953 C CA . PRO A 1 121 ? 8.053 -11.302 -22.148 1.00 89.94 121 PRO A CA 1
ATOM 954 C C . PRO A 1 121 ? 9.069 -12.397 -21.787 1.00 89.94 121 PRO A C 1
ATOM 956 O O . PRO A 1 121 ? 8.700 -13.452 -21.266 1.00 89.94 121 PRO A O 1
ATOM 959 N N . GLU A 1 122 ? 10.356 -12.131 -22.010 1.00 92.12 122 GLU A N 1
ATOM 960 C CA . GLU A 1 122 ? 11.470 -13.029 -21.702 1.00 92.12 122 GLU A CA 1
ATOM 961 C C . GLU A 1 122 ? 11.631 -13.205 -20.191 1.00 92.12 122 GLU A C 1
ATOM 963 O O . GLU A 1 122 ? 11.730 -14.336 -19.716 1.00 92.12 122 GLU A O 1
ATOM 968 N N . GLN A 1 123 ? 11.592 -12.108 -19.427 1.00 92.75 123 GLN A N 1
ATOM 969 C CA . GLN A 1 123 ? 11.667 -12.135 -17.964 1.00 92.75 123 GLN A CA 1
ATOM 970 C C . GLN A 1 123 ? 10.457 -12.845 -17.352 1.00 92.75 123 GLN A C 1
ATOM 972 O O . GLN A 1 123 ? 10.615 -13.684 -16.464 1.00 92.75 123 GLN A O 1
ATOM 977 N N . LYS A 1 124 ? 9.247 -12.571 -17.867 1.00 91.56 124 LYS A N 1
ATOM 978 C CA . LYS A 1 124 ? 8.016 -13.257 -17.444 1.00 91.56 124 LYS A CA 1
ATOM 979 C C . LYS A 1 124 ? 8.137 -14.764 -17.674 1.00 91.56 124 LYS A C 1
ATOM 981 O O . LYS A 1 124 ? 7.847 -15.550 -16.774 1.00 91.56 124 LYS A O 1
ATOM 986 N N . LYS A 1 125 ? 8.620 -15.182 -18.848 1.00 93.50 125 LYS A N 1
ATOM 987 C CA . LYS A 1 125 ? 8.840 -16.600 -19.164 1.00 93.50 125 LYS A CA 1
ATOM 988 C C . LYS A 1 125 ? 9.914 -17.227 -18.270 1.00 93.50 125 LYS A C 1
ATOM 990 O O . LYS A 1 125 ? 9.700 -18.325 -17.764 1.00 93.50 125 LYS A O 1
ATOM 995 N N . ALA A 1 126 ? 11.035 -16.541 -18.050 1.00 93.56 126 ALA A N 1
ATOM 996 C CA . ALA A 1 126 ? 12.122 -17.023 -17.200 1.00 93.56 126 ALA A CA 1
ATOM 997 C C . ALA A 1 126 ? 11.668 -17.232 -15.748 1.00 93.56 126 ALA A C 1
ATOM 999 O O . ALA A 1 126 ? 11.984 -18.259 -15.154 1.00 93.56 126 ALA A O 1
ATOM 1000 N N . PHE A 1 127 ? 10.877 -16.305 -15.203 1.00 94.38 127 PHE A N 1
ATOM 1001 C CA . PHE A 1 127 ? 10.300 -16.432 -13.866 1.00 94.38 127 PHE A CA 1
ATOM 1002 C C . PHE A 1 127 ? 9.303 -17.593 -13.756 1.00 94.38 127 PHE A C 1
ATOM 1004 O O . PHE A 1 127 ? 9.340 -18.337 -12.785 1.00 94.38 127 PHE A O 1
ATOM 1011 N N . ILE A 1 128 ? 8.441 -17.791 -14.759 1.00 93.00 128 ILE A N 1
ATOM 1012 C CA . ILE A 1 128 ? 7.459 -18.890 -14.748 1.00 93.00 128 ILE A CA 1
ATOM 1013 C C . ILE A 1 128 ? 8.142 -20.267 -14.816 1.00 93.00 128 ILE A C 1
ATOM 1015 O O . ILE A 1 128 ? 7.632 -21.235 -14.251 1.00 93.00 128 ILE A O 1
ATOM 1019 N N . LEU A 1 129 ? 9.267 -20.376 -15.527 1.00 93.44 129 LEU A N 1
ATOM 1020 C CA . LEU A 1 129 ? 9.973 -21.646 -15.726 1.00 93.44 129 LEU A CA 1
ATOM 1021 C C . LEU A 1 129 ? 10.936 -21.992 -14.584 1.00 93.44 129 LEU A C 1
ATOM 1023 O O . LEU A 1 129 ? 11.135 -23.173 -14.296 1.00 93.44 129 LEU A O 1
ATOM 1027 N N . ASP A 1 130 ? 11.544 -20.991 -13.948 1.00 93.19 130 ASP A N 1
ATOM 1028 C CA . ASP A 1 130 ? 12.526 -21.205 -12.889 1.00 93.19 130 ASP A CA 1
ATOM 1029 C C . ASP A 1 130 ? 11.872 -21.227 -11.503 1.00 93.19 130 ASP A C 1
ATOM 1031 O O . ASP A 1 130 ? 11.416 -20.207 -10.992 1.00 93.19 130 ASP A O 1
ATOM 1035 N N . ARG A 1 131 ? 11.901 -22.387 -10.839 1.00 90.50 131 ARG A N 1
ATOM 1036 C CA . ARG A 1 131 ? 11.389 -22.542 -9.466 1.00 90.50 131 ARG A CA 1
ATOM 1037 C C . ARG A 1 131 ? 12.192 -21.773 -8.416 1.00 90.50 131 ARG A C 1
ATOM 1039 O O . ARG A 1 131 ? 11.660 -21.513 -7.342 1.00 90.50 131 ARG A O 1
ATOM 1046 N N . LYS A 1 132 ? 13.456 -21.446 -8.701 1.00 93.19 132 LYS A N 1
ATOM 1047 C CA . LYS A 1 132 ? 14.281 -20.555 -7.876 1.00 93.19 132 LYS A CA 1
ATOM 1048 C C . LYS A 1 132 ? 14.208 -19.107 -8.363 1.00 93.19 132 LYS A C 1
ATOM 1050 O O . LYS A 1 132 ? 14.877 -18.245 -7.804 1.00 93.19 132 LYS A O 1
ATOM 1055 N N . GLY A 1 133 ? 13.427 -18.818 -9.399 1.00 94.19 133 GLY A N 1
ATOM 1056 C CA . GLY A 1 133 ? 13.298 -17.476 -9.937 1.00 94.19 133 GLY A CA 1
ATOM 1057 C C . GLY A 1 133 ? 12.552 -16.553 -8.980 1.00 94.19 133 GLY A C 1
ATOM 1058 O O . GLY A 1 133 ? 11.521 -16.922 -8.423 1.00 94.19 133 GLY A O 1
ATOM 1059 N N . CYS A 1 134 ? 13.037 -15.327 -8.830 1.00 95.00 134 CYS A N 1
ATOM 1060 C CA . CYS A 1 134 ? 12.302 -14.241 -8.200 1.00 95.00 134 CYS A CA 1
ATOM 1061 C C . CYS A 1 134 ? 12.170 -13.049 -9.148 1.00 95.00 134 CYS A C 1
ATOM 1063 O O . CYS A 1 134 ? 12.942 -12.865 -10.094 1.00 95.00 134 CYS A O 1
ATOM 1065 N N . VAL A 1 135 ? 11.150 -12.244 -8.885 1.00 94.31 135 VAL A N 1
ATOM 1066 C CA . VAL A 1 135 ? 10.897 -10.983 -9.568 1.00 94.31 135 VAL A CA 1
ATOM 1067 C C . VAL A 1 135 ? 10.923 -9.881 -8.519 1.00 94.31 135 VAL A C 1
ATOM 1069 O O . VAL A 1 135 ? 10.316 -10.022 -7.459 1.00 94.31 135 VAL A O 1
ATOM 1072 N N . VAL A 1 136 ? 11.652 -8.805 -8.800 1.00 92.44 136 VAL A N 1
ATOM 1073 C CA . VAL A 1 136 ? 11.914 -7.728 -7.837 1.00 92.44 136 VAL A CA 1
ATOM 1074 C C . VAL A 1 136 ? 11.419 -6.397 -8.401 1.00 92.44 136 VAL A C 1
ATOM 1076 O O . VAL A 1 136 ? 11.517 -6.157 -9.600 1.00 92.44 136 VAL A O 1
ATOM 1079 N N . GLY A 1 137 ? 10.876 -5.520 -7.556 1.00 89.75 137 GLY A N 1
ATOM 1080 C CA . GLY A 1 137 ? 10.513 -4.163 -7.978 1.00 89.75 137 GLY A CA 1
ATOM 1081 C C . GLY A 1 137 ? 11.755 -3.306 -8.222 1.00 89.75 137 GLY A C 1
ATOM 1082 O O . GLY A 1 137 ? 12.751 -3.442 -7.504 1.00 89.75 137 GLY A O 1
ATOM 1083 N N . ARG A 1 138 ? 11.699 -2.397 -9.203 1.00 87.19 138 ARG A N 1
ATOM 1084 C CA . ARG A 1 138 ? 12.818 -1.507 -9.569 1.00 87.19 138 ARG A CA 1
ATOM 1085 C C . ARG A 1 138 ? 13.485 -0.843 -8.359 1.00 87.19 138 ARG A C 1
ATOM 1087 O O . ARG A 1 138 ? 14.700 -0.922 -8.229 1.00 87.19 138 ARG A O 1
ATOM 1094 N N . ASN A 1 139 ? 12.705 -0.263 -7.446 1.00 82.25 139 ASN A N 1
ATOM 1095 C CA . ASN A 1 139 ? 13.239 0.455 -6.281 1.00 82.25 139 ASN A CA 1
ATOM 1096 C C . ASN A 1 139 ? 14.087 -0.443 -5.360 1.00 82.25 139 ASN A C 1
ATOM 1098 O O . ASN A 1 139 ? 15.084 -0.004 -4.791 1.00 82.25 139 ASN A O 1
ATOM 1102 N N . ILE A 1 140 ? 13.681 -1.704 -5.186 1.00 87.69 140 ILE A N 1
ATOM 1103 C CA . ILE A 1 140 ? 14.409 -2.668 -4.349 1.00 87.69 140 ILE A CA 1
ATOM 1104 C C . ILE A 1 140 ? 15.690 -3.099 -5.063 1.00 87.69 140 ILE A C 1
ATOM 1106 O O . ILE A 1 140 ? 16.747 -3.161 -4.436 1.00 87.69 140 ILE A O 1
ATOM 1110 N N . ALA A 1 141 ? 15.603 -3.347 -6.372 1.00 89.81 141 ALA A N 1
ATOM 1111 C CA . ALA A 1 141 ? 16.764 -3.686 -7.182 1.00 89.81 141 ALA A CA 1
ATOM 1112 C C . ALA A 1 141 ? 17.810 -2.559 -7.166 1.00 89.81 141 ALA A C 1
ATOM 1114 O O . ALA A 1 141 ? 18.981 -2.829 -6.932 1.00 89.81 141 ALA A O 1
ATOM 1115 N N . GLU A 1 142 ? 17.397 -1.297 -7.305 1.00 89.12 142 GLU A N 1
ATOM 1116 C CA . GLU A 1 142 ? 18.286 -0.131 -7.206 1.00 89.12 142 GLU A CA 1
ATOM 1117 C C . GLU A 1 142 ? 18.891 0.017 -5.805 1.00 89.12 142 GLU A C 1
ATOM 1119 O O . GLU A 1 142 ? 20.099 0.207 -5.675 1.00 89.12 142 GLU A O 1
ATOM 1124 N N . ARG A 1 143 ? 18.080 -0.140 -4.748 1.00 85.62 143 ARG A N 1
ATOM 1125 C CA . ARG A 1 143 ? 18.537 -0.039 -3.352 1.00 85.62 143 ARG A CA 1
ATOM 1126 C C . ARG A 1 143 ? 19.653 -1.031 -3.023 1.00 85.62 143 ARG A C 1
ATOM 1128 O O . ARG A 1 143 ? 20.560 -0.684 -2.271 1.00 85.62 143 ARG A O 1
ATOM 1135 N N . PHE A 1 144 ? 19.565 -2.259 -3.532 1.00 90.19 144 PHE A N 1
ATOM 1136 C CA . PHE A 1 144 ? 20.541 -3.318 -3.253 1.00 90.19 144 PHE A CA 1
ATOM 1137 C C . PHE A 1 144 ? 21.529 -3.571 -4.399 1.00 90.19 144 PHE A C 1
ATOM 1139 O O . PHE A 1 144 ? 22.401 -4.426 -4.266 1.00 90.19 144 PHE A O 1
ATOM 1146 N N . GLY A 1 145 ? 21.422 -2.822 -5.500 1.00 92.00 145 GLY A N 1
ATOM 1147 C CA . GLY A 1 145 ? 22.279 -2.960 -6.677 1.00 92.00 145 GLY A CA 1
ATOM 1148 C C . GLY A 1 145 ? 22.082 -4.261 -7.463 1.00 92.00 145 GLY A C 1
ATOM 1149 O O . GLY A 1 145 ? 23.004 -4.680 -8.160 1.00 92.00 145 GLY A O 1
ATOM 1150 N N . TRP A 1 146 ? 20.919 -4.908 -7.349 1.00 94.81 146 TRP A N 1
ATOM 1151 C CA . TRP A 1 146 ? 20.637 -6.187 -8.004 1.00 94.81 146 TRP A CA 1
ATOM 1152 C C . TRP A 1 146 ? 20.324 -6.039 -9.490 1.00 94.81 146 TRP A C 1
ATOM 1154 O O . TRP A 1 146 ? 19.646 -5.105 -9.927 1.00 94.81 146 TRP A O 1
ATOM 1164 N N . LYS A 1 147 ? 20.760 -7.032 -10.260 1.00 94.81 147 LYS A N 1
ATOM 1165 C CA . LYS A 1 147 ? 20.536 -7.166 -11.697 1.00 94.81 147 LYS A CA 1
ATOM 1166 C C . LYS A 1 147 ? 19.873 -8.501 -12.011 1.00 94.81 147 LYS A C 1
ATOM 1168 O O . LYS A 1 147 ? 19.910 -9.452 -11.236 1.00 94.81 147 LYS A O 1
ATOM 1173 N N . VAL A 1 148 ? 19.256 -8.577 -13.187 1.00 94.75 148 VAL A N 1
ATOM 1174 C CA . VAL A 1 148 ? 18.710 -9.840 -13.694 1.00 94.75 148 VAL A CA 1
ATOM 1175 C C . VAL A 1 148 ? 19.856 -10.836 -13.879 1.00 94.75 148 VAL A C 1
ATOM 1177 O O . VAL A 1 148 ? 20.816 -10.547 -14.586 1.00 94.75 148 VAL A O 1
ATOM 1180 N N . GLY A 1 149 ? 19.732 -12.004 -13.254 1.00 93.25 149 GLY A N 1
ATOM 1181 C CA . GLY A 1 149 ? 20.747 -13.055 -13.200 1.00 93.25 149 GLY A CA 1
ATOM 1182 C C . GLY A 1 149 ? 21.428 -13.200 -11.839 1.00 93.25 149 GLY A C 1
ATOM 1183 O O . GLY A 1 149 ? 22.005 -14.256 -11.589 1.00 93.25 149 GLY A O 1
ATOM 1184 N N . ASP A 1 150 ? 21.324 -12.207 -10.953 1.00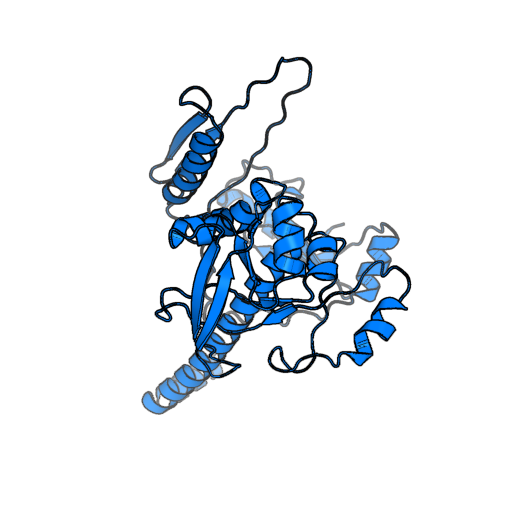 95.31 150 ASP A N 1
ATOM 1185 C CA . ASP A 1 150 ? 21.973 -12.258 -9.642 1.00 95.31 150 ASP A CA 1
ATOM 1186 C C . ASP A 1 150 ? 21.310 -13.282 -8.715 1.00 95.31 150 ASP A C 1
ATOM 1188 O O . ASP A 1 150 ? 20.087 -13.457 -8.722 1.00 95.31 150 ASP A O 1
ATOM 1192 N N . ALA A 1 151 ? 22.127 -13.933 -7.884 1.00 94.25 151 ALA A N 1
ATOM 1193 C CA . ALA A 1 151 ? 21.665 -14.809 -6.816 1.00 94.25 151 ALA A CA 1
ATOM 1194 C C . ALA A 1 151 ? 21.476 -14.008 -5.519 1.00 94.25 151 ALA A C 1
ATOM 1196 O O . ALA A 1 151 ? 22.391 -13.342 -5.034 1.00 94.25 151 ALA A O 1
ATOM 1197 N N . VAL A 1 152 ? 20.281 -14.089 -4.944 1.00 94.00 152 VAL A N 1
ATOM 1198 C CA . VAL A 1 152 ? 19.873 -13.417 -3.712 1.00 94.00 152 VAL A CA 1
ATOM 1199 C C . VAL A 1 152 ? 19.503 -14.474 -2.685 1.00 94.00 152 VAL A C 1
ATOM 1201 O O . VAL A 1 152 ? 18.618 -15.296 -2.917 1.00 94.00 152 VAL A O 1
ATOM 1204 N N . VAL A 1 153 ? 20.152 -14.429 -1.523 1.00 94.44 153 VAL A N 1
ATOM 1205 C CA . VAL A 1 153 ? 19.865 -15.346 -0.416 1.00 94.44 153 VAL A CA 1
ATOM 1206 C C . VAL A 1 153 ? 18.963 -14.659 0.600 1.00 94.44 153 VAL A C 1
ATOM 1208 O O . VAL A 1 153 ? 19.322 -13.627 1.169 1.00 94.44 153 VAL A O 1
ATOM 1211 N N . LEU A 1 154 ? 17.790 -15.239 0.841 1.00 93.88 154 LEU A N 1
ATOM 1212 C CA . LEU A 1 154 ? 16.866 -14.805 1.881 1.00 93.88 154 LEU A CA 1
ATOM 1213 C C . LEU A 1 154 ? 16.865 -15.808 3.027 1.00 93.88 154 LEU A C 1
ATOM 1215 O O . LEU A 1 154 ? 16.614 -16.997 2.830 1.00 93.88 154 LEU A O 1
ATOM 1219 N N . LYS A 1 155 ? 17.072 -15.309 4.244 1.00 92.75 155 LYS A N 1
ATOM 1220 C CA . LYS A 1 155 ? 16.930 -16.107 5.456 1.00 92.75 155 LYS A CA 1
ATOM 1221 C C . LYS A 1 155 ? 15.456 -16.182 5.832 1.00 92.75 155 LYS A C 1
ATOM 1223 O O . LYS A 1 155 ? 14.855 -15.164 6.179 1.00 92.75 155 LYS A O 1
ATOM 1228 N N . GLY A 1 156 ? 14.858 -17.362 5.730 1.00 87.81 156 GLY A N 1
ATOM 1229 C CA . GLY A 1 156 ? 13.443 -17.556 6.028 1.00 87.81 156 GLY A CA 1
ATOM 1230 C C . GLY A 1 156 ? 13.169 -17.505 7.531 1.00 87.81 156 GLY A C 1
ATOM 1231 O O . GLY A 1 156 ? 13.802 -18.223 8.304 1.00 87.81 156 GLY A O 1
ATOM 1232 N N . THR A 1 157 ? 12.216 -16.669 7.952 1.00 83.81 157 THR A N 1
ATOM 1233 C CA . THR A 1 157 ? 11.758 -16.620 9.357 1.00 83.81 157 THR A CA 1
ATOM 1234 C C . THR A 1 157 ? 10.578 -17.555 9.616 1.00 83.81 157 THR A C 1
ATOM 1236 O O . THR A 1 157 ? 10.471 -18.117 10.701 1.00 83.81 157 THR A O 1
ATOM 1239 N N . ILE A 1 158 ? 9.720 -17.758 8.610 1.00 83.69 158 ILE A N 1
ATOM 1240 C CA . ILE A 1 158 ? 8.554 -18.652 8.682 1.00 83.69 158 ILE A CA 1
ATOM 1241 C C . ILE A 1 158 ? 8.889 -20.039 8.136 1.00 83.69 158 ILE A C 1
ATOM 1243 O O . ILE A 1 158 ? 8.498 -21.041 8.723 1.00 83.69 158 ILE A O 1
ATOM 1247 N N . SER A 1 159 ? 9.608 -20.094 7.010 1.00 82.69 159 SER A N 1
ATOM 1248 C CA . SER A 1 159 ? 10.143 -21.329 6.424 1.00 82.69 159 SER A CA 1
ATOM 1249 C C . SER A 1 159 ? 11.643 -21.392 6.716 1.00 82.69 159 SER A C 1
ATOM 1251 O O . SER A 1 159 ? 12.410 -20.780 5.968 1.00 82.69 159 SER A O 1
ATOM 1253 N N . PRO A 1 160 ? 12.081 -22.057 7.803 1.00 84.56 160 PRO A N 1
ATOM 1254 C CA . PRO A 1 160 ? 13.461 -21.971 8.265 1.00 84.56 160 PRO A CA 1
ATOM 1255 C C . PRO A 1 160 ? 14.434 -22.475 7.202 1.00 84.56 160 PRO A C 1
ATOM 1257 O O . PRO A 1 160 ? 14.245 -23.555 6.644 1.00 84.56 160 PRO A O 1
ATOM 1260 N N . GLY A 1 161 ? 15.473 -21.691 6.929 1.00 90.00 161 GLY A N 1
ATOM 1261 C CA . GLY A 1 161 ? 16.513 -22.034 5.965 1.00 90.00 161 GLY A CA 1
ATOM 1262 C C . GLY A 1 161 ? 17.047 -20.817 5.222 1.00 90.00 161 GLY A C 1
ATOM 1263 O O . GLY A 1 161 ? 16.440 -19.741 5.247 1.00 90.00 161 GLY A O 1
ATOM 1264 N N . ASP A 1 162 ? 18.178 -21.016 4.554 1.00 92.69 162 ASP A N 1
ATOM 1265 C CA . ASP A 1 162 ? 18.754 -20.045 3.631 1.00 92.69 162 ASP A CA 1
ATOM 1266 C C . ASP A 1 162 ? 18.270 -20.381 2.222 1.00 92.69 162 ASP A C 1
ATOM 1268 O O . ASP A 1 162 ? 18.599 -21.423 1.652 1.00 92.69 162 ASP A O 1
ATOM 1272 N N . TRP A 1 163 ? 17.426 -19.509 1.682 1.00 93.75 163 TRP A N 1
ATOM 1273 C CA . TRP A 1 163 ? 16.778 -19.711 0.398 1.00 93.75 163 TRP A CA 1
ATOM 1274 C C . TRP A 1 163 ? 17.474 -18.883 -0.663 1.00 93.75 163 TRP A C 1
ATOM 1276 O O . TRP A 1 163 ? 17.438 -17.654 -0.635 1.00 93.75 163 TRP A O 1
ATOM 1286 N N . GLU A 1 164 ? 18.105 -19.571 -1.602 1.00 94.56 164 GLU A N 1
ATOM 1287 C CA . GLU A 1 164 ? 18.746 -18.956 -2.754 1.00 94.56 164 GLU A CA 1
ATOM 1288 C C . GLU A 1 164 ? 17.733 -18.777 -3.890 1.00 94.56 164 GLU A C 1
ATOM 1290 O O . GLU A 1 164 ? 17.175 -19.751 -4.408 1.00 94.56 164 GLU A O 1
ATOM 1295 N N . PHE A 1 165 ? 17.532 -17.526 -4.292 1.00 95.38 165 PHE A N 1
ATOM 1296 C CA . PHE A 1 165 ? 16.699 -17.136 -5.420 1.00 95.38 165 PHE A CA 1
ATOM 1297 C C . PHE A 1 165 ? 17.535 -16.459 -6.498 1.00 95.38 165 PHE A C 1
ATOM 1299 O O . PHE A 1 165 ? 18.494 -15.761 -6.196 1.00 95.38 165 PHE A O 1
ATOM 1306 N N . VAL A 1 166 ? 17.151 -16.618 -7.759 1.00 96.44 166 VAL A N 1
ATOM 1307 C CA . VAL A 1 166 ? 17.787 -15.943 -8.892 1.00 96.44 166 VAL A CA 1
ATOM 1308 C C . VAL A 1 166 ? 16.857 -14.855 -9.401 1.00 96.44 166 VAL A C 1
ATOM 1310 O O . VAL A 1 166 ? 15.705 -15.134 -9.731 1.00 96.44 166 VAL A O 1
ATOM 1313 N N . VAL A 1 167 ? 17.344 -13.623 -9.523 1.00 96.69 167 VAL A N 1
ATOM 1314 C CA . VAL A 1 167 ? 16.554 -12.515 -10.072 1.00 96.69 167 VAL A CA 1
ATOM 1315 C C . VAL A 1 167 ? 16.295 -12.783 -11.555 1.00 96.69 167 VAL A C 1
ATOM 1317 O O . VAL A 1 167 ? 17.181 -12.639 -12.393 1.00 96.69 167 VAL A O 1
ATOM 1320 N N . ARG A 1 168 ? 15.075 -13.192 -11.909 1.00 95.94 168 ARG A N 1
ATOM 1321 C CA . ARG A 1 168 ? 14.670 -13.468 -13.301 1.00 95.94 168 ARG A CA 1
ATOM 1322 C C . ARG A 1 168 ? 13.975 -12.296 -13.971 1.00 95.94 168 ARG A C 1
ATOM 1324 O O . ARG A 1 168 ? 13.925 -12.247 -15.196 1.00 95.94 168 ARG A O 1
ATOM 1331 N N . GLY A 1 169 ? 13.495 -11.335 -13.192 1.00 92.81 169 GLY A N 1
ATOM 1332 C CA . GLY A 1 169 ? 12.897 -10.121 -13.721 1.00 92.81 169 GLY A CA 1
ATOM 1333 C C . GLY A 1 169 ? 12.941 -8.978 -12.725 1.00 92.81 169 GLY A C 1
ATOM 1334 O O . GLY A 1 169 ? 12.880 -9.190 -11.514 1.00 92.81 169 GLY A O 1
ATOM 1335 N N . ILE A 1 170 ? 13.031 -7.763 -13.254 1.00 93.25 170 ILE A N 1
ATOM 1336 C CA . ILE A 1 170 ? 12.849 -6.539 -12.481 1.00 93.25 170 ILE A CA 1
ATOM 1337 C C . ILE A 1 170 ? 11.642 -5.837 -13.083 1.00 93.25 170 ILE A C 1
ATOM 1339 O O . ILE A 1 170 ? 11.706 -5.390 -14.229 1.00 93.25 170 ILE A O 1
ATOM 1343 N N . TYR A 1 171 ? 10.533 -5.805 -12.347 1.00 88.12 171 TYR A N 1
ATOM 1344 C CA . TYR A 1 171 ? 9.305 -5.206 -12.856 1.00 88.12 171 TYR A CA 1
ATOM 1345 C C . TYR A 1 171 ? 9.296 -3.695 -12.638 1.00 88.12 171 TYR A C 1
ATOM 1347 O O . TYR A 1 171 ? 9.936 -3.157 -11.728 1.00 88.12 171 TYR A O 1
ATOM 1355 N N . GLN A 1 172 ? 8.532 -3.020 -13.488 1.00 81.44 172 GLN A N 1
ATOM 1356 C CA . GLN A 1 172 ? 8.207 -1.606 -13.370 1.00 81.44 172 GLN A CA 1
ATOM 1357 C C . GLN A 1 172 ? 6.703 -1.459 -13.172 1.00 81.44 172 GLN A C 1
ATOM 1359 O O . GLN A 1 172 ? 5.939 -2.277 -13.680 1.00 81.44 172 GLN A O 1
ATOM 1364 N N . GLY A 1 173 ? 6.282 -0.414 -12.467 1.00 72.31 173 GLY A N 1
ATOM 1365 C CA . GLY A 1 173 ? 4.888 0.013 -12.496 1.00 72.31 173 GLY A CA 1
ATOM 1366 C C . GLY A 1 173 ? 4.458 0.369 -13.920 1.00 72.31 173 GLY A C 1
ATOM 1367 O O . GLY A 1 173 ? 5.197 1.069 -14.613 1.00 72.31 173 GLY A O 1
ATOM 1368 N N . ALA A 1 174 ? 3.286 -0.097 -14.360 1.00 63.38 174 ALA A N 1
ATOM 1369 C CA . ALA A 1 174 ? 2.687 0.321 -15.632 1.00 63.38 174 ALA A CA 1
ATOM 1370 C C . ALA A 1 174 ? 2.437 1.830 -15.661 1.00 63.38 174 ALA A C 1
ATOM 1372 O O . ALA A 1 174 ? 2.544 2.463 -16.708 1.00 63.38 174 ALA A O 1
ATOM 1373 N N . GLU A 1 175 ? 2.176 2.405 -14.491 1.00 57.91 175 GLU A N 1
ATOM 1374 C CA . GLU A 1 175 ? 2.225 3.835 -14.263 1.00 57.91 175 GLU A CA 1
ATOM 1375 C C . GLU A 1 175 ? 3.398 4.167 -13.343 1.00 57.91 175 GLU A C 1
ATOM 1377 O O . GLU A 1 175 ? 3.745 3.393 -12.445 1.00 57.91 175 GLU A O 1
ATOM 1382 N N . LYS A 1 176 ? 3.957 5.374 -13.499 1.00 53.81 176 LYS A N 1
ATOM 1383 C CA . LYS A 1 176 ? 4.892 5.936 -12.513 1.00 53.81 176 LYS A CA 1
ATOM 1384 C C . LYS A 1 176 ? 4.301 5.844 -11.094 1.00 53.81 176 LYS A C 1
ATOM 1386 O O . LYS A 1 176 ? 4.980 5.436 -10.164 1.00 53.81 176 LYS A O 1
ATOM 1391 N N . SER A 1 177 ? 2.995 6.072 -10.945 1.00 53.09 177 SER A N 1
ATOM 1392 C CA . SER A 1 177 ? 2.251 6.022 -9.677 1.00 53.09 177 SER A CA 1
ATOM 1393 C C . SER A 1 177 ? 2.304 4.667 -8.941 1.00 53.09 177 SER A C 1
ATOM 1395 O O . SER A 1 177 ? 2.210 4.644 -7.716 1.00 53.09 177 SER A O 1
ATOM 1397 N N . THR A 1 178 ? 2.479 3.534 -9.630 1.00 56.34 178 THR A N 1
ATOM 1398 C CA . THR A 1 178 ? 2.273 2.202 -9.025 1.00 56.34 178 THR A CA 1
ATOM 1399 C C . THR A 1 178 ? 3.239 1.909 -7.870 1.00 56.34 178 THR A C 1
ATOM 1401 O O . THR A 1 178 ? 2.827 1.373 -6.846 1.00 56.34 178 THR A O 1
ATOM 1404 N N . ASP A 1 179 ? 4.505 2.307 -8.003 1.00 57.50 179 ASP A N 1
ATOM 1405 C CA . ASP A 1 179 ? 5.523 2.184 -6.945 1.00 57.50 179 ASP A CA 1
ATOM 1406 C C . ASP A 1 179 ? 5.781 3.530 -6.239 1.00 57.50 179 ASP A C 1
ATOM 1408 O O . ASP A 1 179 ? 6.278 3.580 -5.109 1.00 57.50 179 ASP A O 1
ATOM 1412 N N . GLU A 1 180 ? 5.462 4.647 -6.897 1.00 63.53 180 GLU A N 1
ATOM 1413 C CA . GLU A 1 180 ? 5.766 5.981 -6.389 1.00 63.53 180 GLU A CA 1
ATOM 1414 C C . GLU A 1 180 ? 4.703 6.524 -5.438 1.00 63.53 180 GLU A C 1
ATOM 1416 O O . GLU A 1 180 ? 5.065 7.237 -4.506 1.00 63.53 180 GLU A O 1
ATOM 1421 N N . THR A 1 181 ? 3.426 6.164 -5.597 1.00 66.94 181 THR A N 1
ATOM 1422 C CA . THR A 1 181 ? 2.330 6.712 -4.781 1.00 66.94 181 THR A CA 1
ATOM 1423 C C . THR A 1 181 ? 2.495 6.367 -3.309 1.00 66.94 181 THR A C 1
ATOM 1425 O O . THR A 1 181 ? 2.477 7.266 -2.474 1.00 66.94 181 THR A O 1
ATOM 1428 N N . VAL A 1 182 ? 2.733 5.096 -2.965 1.00 66.12 182 VAL A N 1
ATOM 1429 C CA . VAL A 1 182 ? 2.911 4.678 -1.560 1.00 66.12 182 VAL A CA 1
ATOM 1430 C C . VAL A 1 182 ? 4.150 5.334 -0.949 1.00 66.12 182 VAL A C 1
ATOM 1432 O O . VAL A 1 182 ? 4.122 5.792 0.194 1.00 66.12 182 VAL A O 1
ATOM 1435 N N . ARG A 1 183 ? 5.237 5.439 -1.721 1.00 71.88 183 ARG A N 1
ATOM 1436 C CA . ARG A 1 183 ? 6.475 6.088 -1.282 1.00 71.88 183 ARG A CA 1
ATOM 1437 C C . ARG A 1 183 ? 6.273 7.588 -1.061 1.00 71.88 183 ARG A C 1
ATOM 1439 O O . ARG A 1 183 ? 6.665 8.101 -0.017 1.00 71.88 183 ARG A O 1
ATOM 1446 N N . ASN A 1 184 ? 5.664 8.285 -2.015 1.00 80.00 184 ASN A N 1
ATOM 1447 C CA . ASN A 1 184 ? 5.404 9.721 -1.945 1.00 80.00 184 ASN A CA 1
ATOM 1448 C C . ASN A 1 184 ? 4.406 10.035 -0.821 1.00 80.00 184 ASN A C 1
ATOM 1450 O O . ASN A 1 184 ? 4.652 10.948 -0.040 1.00 80.00 184 ASN A O 1
ATOM 1454 N N . LEU A 1 185 ? 3.364 9.215 -0.653 1.00 79.31 185 LEU A N 1
ATOM 1455 C CA . LEU A 1 185 ? 2.433 9.299 0.471 1.00 79.31 185 LEU A CA 1
ATOM 1456 C C . LEU A 1 185 ? 3.154 9.119 1.810 1.00 79.31 185 LEU A C 1
ATOM 1458 O O . LEU A 1 185 ? 2.998 9.945 2.700 1.00 79.31 185 LEU A O 1
ATOM 1462 N N . SER A 1 186 ? 3.989 8.084 1.955 1.00 74.50 186 SER A N 1
ATOM 1463 C CA . SER A 1 186 ? 4.760 7.870 3.185 1.00 74.50 186 SER A CA 1
ATOM 1464 C C . SER A 1 186 ? 5.668 9.059 3.502 1.00 74.50 186 SER A C 1
ATOM 1466 O O . SER A 1 186 ? 5.799 9.428 4.665 1.00 74.50 186 SER A O 1
ATOM 1468 N N . ARG A 1 187 ? 6.293 9.668 2.487 1.00 83.06 187 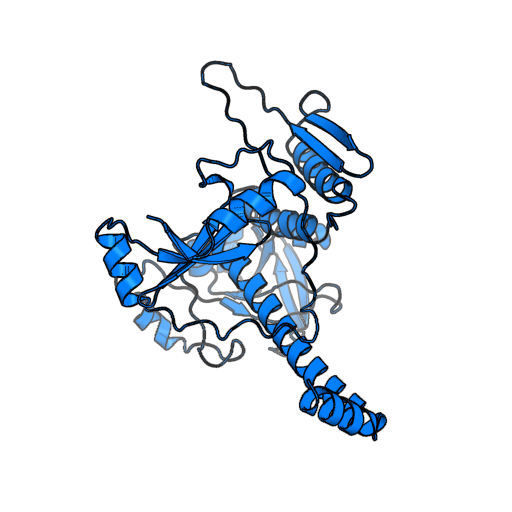ARG A N 1
ATOM 1469 C CA . ARG A 1 187 ? 7.134 10.862 2.655 1.00 83.06 187 ARG A CA 1
ATOM 1470 C C . ARG A 1 187 ? 6.319 12.084 3.074 1.00 83.06 187 ARG A C 1
ATOM 1472 O O . ARG A 1 187 ? 6.763 12.819 3.948 1.00 83.06 187 ARG A O 1
ATOM 1479 N N . LEU A 1 188 ? 5.136 12.275 2.491 1.00 86.50 188 LEU A N 1
ATOM 1480 C CA . LEU A 1 188 ? 4.219 13.355 2.861 1.00 86.50 188 LEU A CA 1
ATOM 1481 C C . LEU A 1 188 ? 3.670 13.174 4.283 1.00 86.50 188 LEU A C 1
ATOM 1483 O O . LEU A 1 188 ? 3.635 14.136 5.034 1.00 86.50 188 LEU A O 1
ATOM 1487 N N . ILE A 1 189 ? 3.324 11.951 4.697 1.00 82.62 189 ILE A N 1
ATOM 1488 C CA . ILE A 1 189 ? 2.870 11.660 6.070 1.00 82.62 189 ILE A CA 1
ATOM 1489 C C . ILE A 1 189 ? 3.992 11.885 7.095 1.00 82.62 189 ILE A C 1
ATOM 1491 O O . ILE A 1 189 ? 3.741 12.335 8.210 1.00 82.62 189 ILE A O 1
ATOM 1495 N N . GLN A 1 190 ? 5.237 11.558 6.739 1.00 79.69 190 GLN A N 1
ATOM 1496 C CA . GLN A 1 190 ? 6.401 11.782 7.604 1.00 79.69 190 GLN A CA 1
ATOM 1497 C C . GLN A 1 190 ? 6.810 13.260 7.688 1.00 79.69 190 GLN A C 1
ATOM 1499 O O . GLN A 1 190 ? 7.541 13.638 8.606 1.00 79.69 190 GLN A O 1
ATOM 1504 N N . ALA A 1 191 ? 6.350 14.101 6.758 1.00 87.69 191 ALA A N 1
ATOM 1505 C CA . ALA A 1 191 ? 6.570 15.536 6.805 1.00 87.69 191 ALA A CA 1
ATOM 1506 C C . ALA A 1 191 ? 5.675 16.153 7.888 1.00 87.69 191 ALA A C 1
ATOM 1508 O O . ALA A 1 191 ? 4.456 16.202 7.764 1.00 87.69 191 ALA A O 1
ATOM 1509 N N . ASN A 1 192 ? 6.280 16.634 8.974 1.00 85.56 192 ASN A N 1
ATOM 1510 C CA . ASN A 1 192 ? 5.531 17.289 10.042 1.00 85.56 192 ASN A CA 1
ATOM 1511 C C . ASN A 1 192 ? 5.016 18.659 9.575 1.00 85.56 192 ASN A C 1
ATOM 1513 O O . ASN A 1 192 ? 5.773 19.620 9.625 1.00 85.56 192 ASN A O 1
ATOM 1517 N N . THR A 1 193 ? 3.743 18.756 9.198 1.00 87.44 193 THR A N 1
ATOM 1518 C CA . THR A 1 193 ? 3.075 19.998 8.763 1.00 87.44 193 THR A CA 1
ATOM 1519 C C . THR A 1 193 ? 2.083 20.549 9.791 1.00 87.44 193 THR A C 1
ATOM 1521 O O . THR A 1 193 ? 1.097 21.193 9.436 1.00 87.44 193 THR A O 1
ATOM 1524 N N . THR A 1 194 ? 2.309 20.269 11.080 1.00 81.69 194 THR A N 1
ATOM 1525 C CA . THR A 1 194 ? 1.349 20.601 12.145 1.00 81.69 194 THR A CA 1
ATOM 1526 C C . THR A 1 194 ? 1.069 22.108 12.233 1.00 81.69 194 THR A C 1
ATOM 1528 O O . THR A 1 194 ? 1.988 22.918 12.373 1.00 81.69 194 THR A O 1
ATOM 1531 N N . ASN A 1 195 ? -0.215 22.468 12.235 1.00 76.88 195 ASN A N 1
ATOM 1532 C CA . ASN A 1 195 ? -0.725 23.834 12.335 1.00 76.88 195 ASN A CA 1
ATOM 1533 C C . ASN A 1 195 ? -1.758 23.934 13.481 1.00 76.88 195 ASN A C 1
ATOM 1535 O O . ASN A 1 195 ? -2.684 23.120 13.508 1.00 76.88 195 ASN A O 1
ATOM 1539 N N . PRO A 1 196 ? -1.658 24.897 14.426 1.00 73.94 196 PRO A N 1
ATOM 1540 C CA . PRO A 1 196 ? -0.618 25.933 14.601 1.00 73.94 196 PRO A CA 1
ATOM 1541 C C . PRO A 1 196 ? 0.722 25.396 15.159 1.00 73.94 196 PRO A C 1
ATOM 1543 O O . PRO A 1 196 ? 0.704 24.374 15.849 1.00 73.94 196 PRO A O 1
ATOM 1546 N N . PRO A 1 197 ? 1.877 26.077 14.941 1.00 66.81 197 PRO A N 1
ATOM 1547 C CA . PRO A 1 197 ? 2.046 27.418 14.353 1.00 66.81 197 PRO A CA 1
ATOM 1548 C C . PRO A 1 197 ? 2.192 27.470 12.817 1.00 66.81 197 PRO A C 1
ATOM 1550 O O . PRO A 1 197 ? 2.161 28.565 12.264 1.00 66.81 197 PRO A O 1
ATOM 1553 N N . GLY A 1 198 ? 2.323 26.328 12.137 1.00 75.62 198 GLY A N 1
ATOM 1554 C CA . GLY A 1 198 ? 2.652 26.247 10.708 1.00 75.62 198 GLY A CA 1
ATOM 1555 C C . GLY A 1 198 ? 4.064 25.688 10.509 1.00 75.62 198 GLY A C 1
ATOM 1556 O O . GLY A 1 198 ? 5.010 26.119 11.168 1.00 75.62 198 GLY A O 1
ATOM 1557 N N . ASN A 1 199 ? 4.188 24.672 9.660 1.00 88.06 199 ASN A N 1
ATOM 1558 C CA . ASN A 1 199 ? 5.444 23.999 9.323 1.00 88.06 199 ASN A CA 1
ATOM 1559 C C . ASN A 1 199 ? 5.303 23.265 7.982 1.00 88.06 199 ASN A C 1
ATOM 1561 O O . ASN A 1 199 ? 5.652 22.097 7.857 1.00 88.06 199 ASN A O 1
ATOM 1565 N N . GLU A 1 200 ? 4.713 23.912 6.983 1.00 91.19 200 GLU A N 1
ATOM 1566 C CA . GLU A 1 200 ? 4.326 23.274 5.722 1.00 91.19 200 GLU A CA 1
ATOM 1567 C C . GLU A 1 200 ? 5.527 23.009 4.788 1.00 91.19 200 GLU A C 1
ATOM 1569 O O . GLU A 1 200 ? 5.452 22.156 3.899 1.00 91.19 200 GLU A O 1
ATOM 1574 N N . LEU A 1 201 ? 6.670 23.670 5.027 1.00 91.00 201 LEU A N 1
ATOM 1575 C CA . LEU A 1 201 ? 7.882 23.574 4.201 1.00 91.00 201 LEU A CA 1
ATOM 1576 C C . LEU A 1 201 ? 8.352 22.130 3.917 1.00 91.00 201 LEU A C 1
ATOM 1578 O O . LEU A 1 201 ? 8.644 21.838 2.757 1.00 91.00 201 LEU A O 1
ATOM 1582 N N . PRO A 1 202 ? 8.418 21.195 4.888 1.00 91.06 202 PRO A N 1
ATOM 1583 C CA . PRO A 1 202 ? 8.882 19.834 4.629 1.00 91.06 202 PRO A CA 1
ATOM 1584 C C . PRO A 1 202 ? 8.009 19.084 3.615 1.00 91.06 202 PRO A C 1
ATOM 1586 O O . PRO A 1 202 ? 8.545 18.362 2.778 1.00 91.06 202 PRO A O 1
ATOM 1589 N N . ALA A 1 203 ? 6.685 19.277 3.637 1.00 90.94 203 ALA A N 1
ATOM 1590 C CA . ALA A 1 203 ? 5.798 18.665 2.647 1.00 90.94 203 ALA A CA 1
ATOM 1591 C C . ALA A 1 203 ? 5.943 19.339 1.279 1.00 90.94 203 ALA A C 1
ATOM 1593 O O . ALA A 1 203 ? 6.001 18.651 0.260 1.00 90.94 203 ALA A O 1
ATOM 1594 N N . ILE A 1 204 ? 6.088 20.668 1.251 1.00 94.00 204 ILE A N 1
ATOM 1595 C CA . ILE A 1 204 ? 6.346 21.414 0.015 1.00 94.00 204 ILE A CA 1
ATOM 1596 C C . ILE A 1 204 ? 7.638 20.950 -0.669 1.00 94.00 204 ILE A C 1
ATOM 1598 O O . ILE A 1 204 ? 7.653 20.783 -1.887 1.00 94.00 204 ILE A O 1
ATOM 1602 N N . LEU A 1 205 ? 8.702 20.668 0.087 1.00 91.81 205 LEU A N 1
ATOM 1603 C CA . LEU A 1 205 ? 9.952 20.144 -0.472 1.00 91.81 205 LEU A CA 1
ATOM 1604 C C . LEU A 1 205 ? 9.791 18.738 -1.070 1.00 91.81 205 LEU A C 1
ATOM 1606 O O . LEU A 1 205 ? 10.395 18.449 -2.102 1.00 91.81 205 LEU A O 1
ATOM 1610 N N . VAL A 1 206 ? 8.950 17.883 -0.477 1.00 90.12 206 VAL A N 1
ATOM 1611 C CA . VAL A 1 206 ? 8.614 16.574 -1.066 1.00 90.12 206 VAL A CA 1
ATOM 1612 C C . VAL A 1 206 ? 7.890 16.755 -2.402 1.00 90.12 206 VAL A C 1
ATOM 1614 O O . VAL A 1 206 ? 8.239 16.085 -3.370 1.00 90.12 206 VAL A O 1
ATOM 1617 N N . VAL A 1 207 ? 6.925 17.678 -2.481 1.00 91.25 207 VAL A N 1
ATOM 1618 C CA . VAL A 1 207 ? 6.207 17.987 -3.732 1.00 91.25 207 VAL A CA 1
ATOM 1619 C C . VAL A 1 207 ? 7.149 18.579 -4.782 1.00 91.25 207 VAL A C 1
ATOM 1621 O O . VAL A 1 207 ? 7.111 18.155 -5.934 1.00 91.25 207 VAL A O 1
ATOM 1624 N N . LYS A 1 208 ? 8.035 19.502 -4.389 1.00 91.75 208 LYS A N 1
ATOM 1625 C CA . LYS A 1 208 ? 9.044 20.098 -5.275 1.00 91.75 208 LYS A CA 1
ATOM 1626 C C . LYS A 1 208 ? 9.918 19.026 -5.928 1.00 91.75 208 LYS A C 1
ATOM 1628 O O . LYS A 1 208 ? 10.081 19.038 -7.140 1.00 91.75 208 LYS A O 1
ATOM 1633 N N . GLU A 1 209 ? 10.431 18.074 -5.151 1.00 88.62 209 GLU A N 1
ATOM 1634 C CA . GLU A 1 209 ? 11.282 17.004 -5.688 1.00 88.62 209 GLU A CA 1
ATOM 1635 C C . GLU A 1 209 ? 10.539 16.106 -6.692 1.00 88.62 209 GLU A C 1
ATOM 1637 O O . GLU A 1 209 ? 11.134 15.622 -7.655 1.00 88.62 209 GLU A O 1
ATOM 1642 N N . ILE A 1 210 ? 9.239 15.876 -6.481 1.00 87.56 210 ILE A N 1
ATOM 1643 C CA . ILE A 1 210 ? 8.402 15.131 -7.433 1.00 87.56 210 ILE A CA 1
ATOM 1644 C C . ILE A 1 210 ? 8.281 15.919 -8.743 1.00 87.56 210 ILE A C 1
ATOM 1646 O O . ILE A 1 210 ? 8.511 15.356 -9.810 1.00 87.56 210 ILE A O 1
ATOM 1650 N N . LEU A 1 211 ? 7.998 17.223 -8.662 1.00 89.44 211 LEU A N 1
ATOM 1651 C CA . LEU A 1 211 ? 7.897 18.097 -9.834 1.00 89.44 211 LEU A CA 1
ATOM 1652 C C . LEU A 1 211 ? 9.218 18.174 -10.613 1.00 89.44 211 LEU A C 1
ATOM 1654 O O . LEU A 1 211 ? 9.210 17.994 -11.830 1.00 89.44 211 LEU A O 1
ATOM 1658 N N . ASP A 1 212 ? 10.344 18.368 -9.920 1.00 86.06 212 ASP A N 1
ATOM 1659 C CA . ASP A 1 212 ? 11.679 18.409 -10.533 1.00 86.06 212 ASP A CA 1
ATOM 1660 C C . ASP A 1 212 ? 11.964 17.120 -11.322 1.00 86.06 212 ASP A C 1
ATOM 1662 O O . ASP A 1 212 ? 12.448 17.145 -12.454 1.00 86.06 212 ASP A O 1
ATOM 1666 N N . ARG A 1 213 ? 11.626 15.967 -10.736 1.00 81.25 213 ARG A N 1
ATOM 1667 C CA . ARG A 1 213 ? 11.825 14.651 -11.354 1.00 81.25 213 ARG A CA 1
ATOM 1668 C C . ARG A 1 213 ? 10.937 14.423 -12.572 1.00 81.25 213 ARG A C 1
ATOM 1670 O O . ARG A 1 213 ? 11.356 13.752 -13.514 1.00 81.25 213 ARG A O 1
ATOM 1677 N N . ASP A 1 214 ? 9.724 14.963 -12.554 1.00 83.25 214 ASP A N 1
ATOM 1678 C CA . ASP A 1 214 ? 8.780 14.870 -13.666 1.00 83.25 214 ASP A CA 1
ATOM 1679 C C . ASP A 1 214 ? 9.024 15.916 -14.764 1.00 83.25 214 ASP A C 1
ATOM 1681 O O . ASP A 1 214 ? 8.279 15.967 -15.743 1.00 83.25 214 ASP A O 1
ATOM 1685 N N . GLY A 1 215 ? 10.116 16.681 -14.659 1.00 84.38 215 GLY A N 1
ATOM 1686 C CA . GLY A 1 215 ? 10.597 17.577 -15.708 1.00 84.38 215 GLY A CA 1
ATOM 1687 C C . GLY A 1 215 ? 10.047 18.998 -15.621 1.00 84.38 215 GLY A C 1
ATOM 1688 O O . GLY A 1 215 ? 10.198 19.751 -16.580 1.00 84.38 215 GLY A O 1
ATOM 1689 N N . PHE A 1 216 ? 9.430 19.380 -14.498 1.00 90.69 216 PHE A N 1
ATOM 1690 C CA . PHE A 1 216 ? 9.104 20.781 -14.243 1.00 90.69 216 PHE A CA 1
ATOM 1691 C C . PHE A 1 216 ? 10.386 21.570 -13.977 1.00 90.69 216 PHE A C 1
ATOM 1693 O O . PHE A 1 216 ? 11.269 21.131 -13.241 1.00 90.69 216 PHE A O 1
ATOM 1700 N N . THR A 1 217 ? 10.474 22.756 -14.566 1.00 87.19 217 THR A N 1
ATOM 1701 C CA . THR A 1 217 ? 11.598 23.676 -14.382 1.00 87.19 217 THR A CA 1
ATOM 1702 C C . THR A 1 217 ? 11.250 24.777 -13.380 1.00 87.19 217 THR A C 1
ATOM 1704 O O . THR A 1 217 ? 10.093 24.941 -12.991 1.00 87.19 217 THR A O 1
ATOM 1707 N N . GLU A 1 218 ? 12.235 25.589 -12.990 1.00 82.44 218 GLU A N 1
ATOM 1708 C CA . GLU A 1 218 ? 12.028 26.733 -12.083 1.00 82.44 218 GLU A CA 1
ATOM 1709 C C . GLU A 1 218 ? 11.008 27.762 -12.611 1.00 82.44 218 GLU A C 1
ATOM 1711 O O . GLU A 1 218 ? 10.451 28.535 -11.839 1.00 82.44 218 GLU A O 1
ATOM 1716 N N . ASN A 1 219 ? 10.716 27.756 -13.917 1.00 85.94 219 ASN A N 1
ATOM 1717 C CA . ASN A 1 219 ? 9.707 28.626 -14.531 1.00 85.94 219 ASN A CA 1
ATOM 1718 C C . ASN A 1 219 ? 8.278 28.059 -14.459 1.00 85.94 219 ASN A C 1
ATOM 1720 O O . ASN A 1 219 ? 7.318 28.757 -14.810 1.00 85.94 219 ASN A O 1
ATOM 1724 N N . ASP A 1 220 ? 8.136 26.795 -14.054 1.00 89.19 220 ASP A N 1
ATOM 1725 C CA . ASP A 1 220 ? 6.865 26.073 -14.033 1.00 89.19 220 ASP A CA 1
ATOM 1726 C C . ASP A 1 220 ? 6.262 25.990 -12.630 1.00 89.19 220 ASP A C 1
ATOM 1728 O O . ASP A 1 220 ? 5.080 25.675 -12.502 1.00 89.19 220 ASP A O 1
ATOM 1732 N N . TYR A 1 221 ? 7.013 26.304 -11.571 1.00 92.50 221 TYR A N 1
ATOM 1733 C CA . TYR A 1 221 ? 6.458 26.409 -10.223 1.00 92.50 221 TYR A CA 1
ATOM 1734 C C . TYR A 1 221 ? 7.097 27.519 -9.387 1.00 92.50 221 TYR A C 1
ATOM 1736 O O . TYR A 1 221 ? 8.186 28.007 -9.662 1.00 92.50 221 TYR A O 1
ATOM 1744 N N . THR A 1 222 ? 6.403 27.934 -8.332 1.00 93.25 222 THR A N 1
ATOM 1745 C CA . THR A 1 222 ? 6.851 28.969 -7.399 1.00 93.25 222 THR A CA 1
ATOM 1746 C C . THR A 1 222 ? 6.499 28.565 -5.976 1.00 93.25 222 THR A C 1
ATOM 1748 O O . THR A 1 222 ? 5.377 28.137 -5.704 1.00 93.25 222 THR A O 1
ATOM 1751 N N . ILE A 1 223 ? 7.459 28.714 -5.065 1.00 91.81 223 ILE A N 1
ATOM 1752 C CA . ILE A 1 223 ? 7.246 28.538 -3.628 1.00 91.81 223 ILE A CA 1
ATOM 1753 C C . ILE A 1 223 ? 6.937 29.908 -3.030 1.00 91.81 223 ILE A C 1
ATOM 1755 O O . ILE A 1 223 ? 7.689 30.859 -3.233 1.00 91.81 223 ILE A O 1
ATOM 1759 N N . VAL A 1 224 ? 5.818 30.009 -2.318 1.00 91.06 224 VAL A N 1
ATOM 1760 C CA . VAL A 1 224 ? 5.318 31.260 -1.740 1.00 91.06 224 VAL A CA 1
ATOM 1761 C C . VAL A 1 224 ? 5.106 31.066 -0.249 1.00 91.06 224 VAL A C 1
ATOM 1763 O O . VAL A 1 224 ? 4.375 30.169 0.164 1.00 91.06 224 VAL A O 1
ATOM 1766 N N . GLU A 1 225 ? 5.709 31.923 0.564 1.00 89.88 225 GLU A N 1
ATOM 1767 C CA . GLU A 1 225 ? 5.482 31.951 2.006 1.00 89.88 225 GLU A CA 1
ATOM 1768 C C . GLU A 1 225 ? 4.506 33.083 2.343 1.00 89.88 225 GLU A C 1
ATOM 1770 O O . GLU A 1 225 ? 4.806 34.256 2.132 1.00 89.88 225 GLU A O 1
ATOM 1775 N N . SER A 1 226 ? 3.307 32.739 2.821 1.00 85.88 226 SER A N 1
ATOM 1776 C CA . SER A 1 226 ? 2.267 33.733 3.130 1.00 85.88 226 SER A CA 1
ATOM 1777 C C . SER A 1 226 ? 2.432 34.362 4.516 1.00 85.88 226 SER A C 1
ATOM 1779 O O . SER A 1 226 ? 1.940 35.457 4.766 1.00 85.88 226 SER A O 1
ATOM 1781 N N . ALA A 1 227 ? 3.087 33.647 5.430 1.00 83.88 227 ALA A N 1
ATOM 1782 C CA . ALA A 1 227 ? 3.449 34.062 6.783 1.00 83.88 227 ALA A CA 1
ATOM 1783 C C . ALA A 1 227 ? 4.570 33.131 7.286 1.00 83.88 227 ALA A C 1
ATOM 1785 O O . ALA A 1 227 ? 4.711 32.049 6.714 1.00 83.88 227 ALA A O 1
ATOM 1786 N N . PRO A 1 228 ? 5.326 33.481 8.345 1.00 82.38 228 PRO A N 1
ATOM 1787 C CA . PRO A 1 228 ? 6.405 32.633 8.853 1.00 82.38 228 PRO A CA 1
ATOM 1788 C C . PRO A 1 228 ? 5.953 31.182 9.083 1.00 82.38 228 PRO A C 1
ATOM 1790 O O . PRO A 1 228 ? 5.041 30.933 9.870 1.00 82.38 228 PRO A O 1
ATOM 1793 N N . GLY A 1 229 ? 6.565 30.236 8.366 1.00 81.94 229 GLY A N 1
ATOM 1794 C CA . GLY A 1 229 ? 6.248 28.803 8.424 1.00 81.94 229 GLY A CA 1
ATOM 1795 C C . GLY A 1 229 ? 5.110 28.341 7.505 1.00 81.94 229 GLY A C 1
ATOM 1796 O O . GLY A 1 229 ? 4.983 27.140 7.278 1.00 81.94 229 GLY A O 1
ATOM 1797 N N . ARG A 1 230 ? 4.335 29.264 6.916 1.00 87.25 230 ARG A N 1
ATOM 1798 C CA . ARG A 1 230 ? 3.176 29.001 6.041 1.00 87.25 230 ARG A CA 1
ATOM 1799 C C . ARG A 1 230 ? 3.594 28.994 4.573 1.00 87.25 230 ARG A C 1
ATOM 1801 O O . ARG A 1 230 ? 3.383 29.958 3.831 1.00 87.25 230 ARG A O 1
ATOM 1808 N N . VAL A 1 231 ? 4.219 27.896 4.168 1.00 91.38 231 VAL A N 1
ATOM 1809 C CA . VAL A 1 231 ? 4.774 27.726 2.821 1.00 91.38 231 VAL A CA 1
ATOM 1810 C C . VAL A 1 231 ? 3.775 27.025 1.900 1.00 91.38 231 VAL A C 1
ATOM 1812 O O . VAL A 1 231 ? 3.200 26.000 2.250 1.00 91.38 231 VAL A O 1
ATOM 1815 N N . ASN A 1 232 ? 3.606 27.566 0.697 1.00 91.88 232 ASN A N 1
ATOM 1816 C CA . ASN A 1 232 ? 2.775 27.039 -0.380 1.00 91.88 232 ASN A CA 1
ATOM 1817 C C . ASN A 1 232 ? 3.629 26.797 -1.630 1.00 91.88 232 ASN A C 1
ATOM 1819 O O . ASN A 1 232 ? 4.662 27.439 -1.819 1.00 91.88 232 ASN A O 1
ATOM 1823 N N . LEU A 1 233 ? 3.170 25.913 -2.515 1.00 93.50 233 LEU A N 1
ATOM 1824 C CA . LEU A 1 233 ? 3.757 25.707 -3.838 1.00 93.50 233 LEU A CA 1
ATOM 1825 C C . LEU A 1 233 ? 2.669 25.834 -4.895 1.00 93.50 233 LEU A C 1
ATOM 1827 O O . LEU A 1 233 ? 1.638 25.169 -4.823 1.00 93.50 233 LEU A O 1
ATOM 1831 N N . VAL A 1 234 ? 2.917 26.681 -5.887 1.00 93.12 234 VAL A N 1
ATOM 1832 C CA . VAL A 1 234 ? 2.050 26.865 -7.049 1.00 93.12 234 VAL A CA 1
ATOM 1833 C C . VAL A 1 234 ? 2.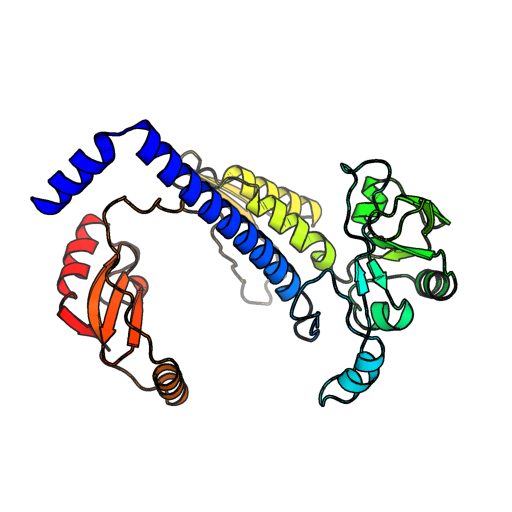794 26.350 -8.268 1.00 93.12 234 VAL A C 1
ATOM 1835 O O . VAL A 1 234 ? 3.818 26.916 -8.628 1.00 93.12 234 VAL A O 1
ATOM 1838 N N . ALA A 1 235 ? 2.286 25.298 -8.904 1.00 92.56 235 ALA A N 1
ATOM 1839 C CA . ALA A 1 235 ? 2.834 24.751 -10.143 1.00 92.56 235 ALA A CA 1
ATOM 1840 C C . ALA A 1 235 ? 1.862 24.958 -11.310 1.00 92.56 235 ALA A C 1
ATOM 1842 O O . ALA A 1 235 ? 0.642 24.962 -11.133 1.00 92.56 235 ALA A O 1
ATOM 1843 N N . ARG A 1 236 ? 2.401 25.122 -12.517 1.00 90.62 236 ARG A N 1
ATOM 1844 C CA . ARG A 1 236 ? 1.652 25.312 -13.756 1.00 90.62 236 ARG A CA 1
ATOM 1845 C C . ARG A 1 236 ? 2.223 24.417 -14.847 1.00 90.62 236 ARG A C 1
ATOM 1847 O O . ARG A 1 236 ? 3.305 24.667 -15.360 1.00 90.62 236 ARG A O 1
ATOM 1854 N N . LEU A 1 237 ? 1.422 23.451 -15.284 1.00 89.56 237 LEU A N 1
ATOM 1855 C CA . LEU A 1 237 ? 1.654 22.749 -16.542 1.00 89.56 237 LEU A CA 1
ATOM 1856 C C . LEU A 1 237 ? 1.047 23.572 -17.690 1.00 89.56 237 LEU A C 1
ATOM 1858 O O . LEU A 1 237 ? -0.151 23.865 -17.680 1.00 89.56 237 LEU A O 1
ATOM 1862 N N . ARG A 1 238 ? 1.864 23.998 -18.659 1.00 86.06 238 ARG A N 1
ATOM 1863 C CA . ARG A 1 238 ? 1.396 24.809 -19.796 1.00 86.06 238 ARG A CA 1
ATOM 1864 C C . ARG A 1 238 ? 0.753 23.917 -20.858 1.00 86.06 238 ARG A C 1
ATOM 1866 O O . ARG A 1 238 ? 1.410 23.040 -21.404 1.00 86.06 238 ARG A O 1
ATOM 1873 N N . GLY A 1 239 ? -0.522 24.162 -21.148 1.00 84.50 239 GLY A N 1
ATOM 1874 C CA . GLY A 1 239 ? -1.214 23.583 -22.301 1.00 84.50 239 GLY A CA 1
ATOM 1875 C C . GLY A 1 239 ? -1.097 24.456 -23.553 1.00 84.50 239 GLY A C 1
ATOM 1876 O O . GLY A 1 239 ? -0.554 25.559 -23.509 1.00 84.50 239 GLY A O 1
ATOM 1877 N N . ASP A 1 240 ? -1.675 23.981 -24.652 1.00 87.88 240 ASP A N 1
ATOM 1878 C CA . ASP A 1 240 ? -1.748 24.681 -25.945 1.00 87.88 240 ASP A CA 1
ATOM 1879 C C . ASP A 1 240 ? -2.819 25.794 -25.999 1.00 87.88 240 ASP A C 1
ATOM 1881 O O . ASP A 1 240 ? -2.946 26.495 -27.000 1.00 87.88 240 ASP A O 1
ATOM 1885 N N . GLY A 1 241 ? -3.593 25.964 -24.921 1.00 87.38 241 GLY A N 1
ATOM 1886 C CA . GLY A 1 241 ? -4.653 26.969 -24.811 1.00 87.38 241 GLY A CA 1
ATOM 1887 C C . GLY A 1 241 ? -5.956 26.611 -25.535 1.00 87.38 241 GLY A C 1
ATOM 1888 O O . GLY A 1 241 ? -6.872 27.429 -25.549 1.00 87.38 241 GLY A O 1
ATOM 1889 N N . SER A 1 242 ? -6.070 25.405 -26.103 1.00 89.44 242 SER A N 1
ATOM 1890 C CA . SER A 1 242 ? -7.271 24.947 -26.819 1.00 89.44 242 SER A CA 1
ATOM 1891 C C . SER A 1 242 ? -8.456 24.641 -25.893 1.00 89.44 242 SER A C 1
ATOM 1893 O O . SER A 1 242 ? -9.613 24.698 -26.313 1.00 89.44 242 SER A O 1
ATOM 1895 N N . GLN A 1 243 ? -8.180 24.333 -24.624 1.00 89.19 243 GLN A N 1
ATOM 1896 C CA . GLN A 1 243 ? -9.174 23.984 -23.612 1.00 89.19 243 GLN A CA 1
ATOM 1897 C C . GLN A 1 243 ? -9.139 24.936 -22.415 1.00 89.19 243 GLN A C 1
ATOM 1899 O O . GLN A 1 243 ? -8.177 25.673 -22.188 1.00 89.19 243 GLN A O 1
ATOM 1904 N N . ARG A 1 244 ? -10.217 24.912 -21.622 1.00 88.38 244 ARG A N 1
ATOM 1905 C CA . ARG A 1 244 ? -10.297 25.676 -20.373 1.00 88.38 244 ARG A CA 1
ATOM 1906 C C . ARG A 1 244 ? -9.241 25.170 -19.379 1.00 88.38 244 ARG A C 1
ATOM 1908 O O . ARG A 1 244 ? -9.051 23.959 -19.276 1.00 88.38 244 ARG A O 1
ATOM 1915 N N . PRO A 1 245 ? -8.582 26.067 -18.627 1.00 87.00 245 PRO A N 1
ATOM 1916 C CA . PRO A 1 245 ? -7.592 25.662 -17.639 1.00 87.00 245 PRO A CA 1
ATOM 1917 C C . PRO A 1 245 ? -8.249 24.890 -16.488 1.00 87.00 245 PRO A C 1
ATOM 1919 O O . PRO A 1 245 ? -9.332 25.252 -16.028 1.00 87.00 245 PRO A O 1
ATOM 1922 N N . LEU A 1 246 ? -7.560 23.859 -15.999 1.00 89.88 246 LEU A N 1
ATOM 1923 C CA . LEU A 1 246 ? -7.916 23.131 -14.782 1.00 89.88 246 LEU A CA 1
ATOM 1924 C C . LEU A 1 246 ? -7.036 23.622 -13.627 1.00 89.88 246 LEU A C 1
ATOM 1926 O O . LEU A 1 246 ? -5.813 23.657 -13.755 1.00 89.88 246 LEU A O 1
ATOM 1930 N N . LEU A 1 247 ? -7.653 23.980 -12.499 1.00 88.94 247 LEU A N 1
ATOM 1931 C CA . LEU A 1 247 ? -6.950 24.288 -11.254 1.00 88.94 247 LEU A CA 1
ATOM 1932 C C . LEU A 1 247 ? -7.197 23.162 -10.252 1.00 88.94 247 LEU A C 1
ATOM 1934 O O . LEU A 1 247 ? -8.342 22.880 -9.907 1.00 88.94 247 LEU A O 1
ATOM 1938 N N . MET A 1 248 ? -6.119 22.562 -9.756 1.00 85.69 248 MET A N 1
ATOM 1939 C CA . MET A 1 248 ? -6.159 21.670 -8.601 1.00 85.69 248 MET A CA 1
ATOM 1940 C C . MET A 1 248 ? -5.607 22.421 -7.391 1.00 85.69 248 MET A C 1
ATOM 1942 O O . MET A 1 248 ? -4.509 22.970 -7.451 1.00 85.69 248 MET A O 1
ATOM 1946 N N . SER A 1 249 ? -6.379 22.465 -6.307 1.00 87.12 249 SER A N 1
ATOM 1947 C CA . SER A 1 249 ? -5.997 23.111 -5.050 1.00 87.12 249 SER A CA 1
ATOM 1948 C C . SER A 1 249 ? -6.224 22.138 -3.898 1.00 87.12 249 SER A C 1
ATOM 1950 O O . SER A 1 249 ? -7.248 21.457 -3.854 1.00 87.12 249 SER A O 1
ATOM 1952 N N . GLY A 1 250 ? -5.258 22.053 -2.989 1.00 83.88 250 GLY A N 1
ATOM 1953 C CA . GLY A 1 250 ? -5.303 21.191 -1.814 1.00 83.88 250 GLY A CA 1
ATOM 1954 C C . GLY A 1 250 ? -4.433 21.763 -0.700 1.00 83.88 250 GLY A C 1
ATOM 1955 O O . GLY A 1 250 ? -3.507 22.528 -0.971 1.00 83.88 250 GLY A O 1
ATOM 1956 N N . HIS A 1 251 ? -4.748 21.410 0.544 1.00 86.31 251 HIS A N 1
ATOM 1957 C CA . HIS A 1 251 ? -3.974 21.811 1.717 1.00 86.31 251 HIS A CA 1
ATOM 1958 C C . HIS A 1 251 ? -3.034 20.676 2.150 1.00 86.31 251 HIS A C 1
ATOM 1960 O O . HIS A 1 251 ? -3.344 19.498 1.964 1.00 86.31 251 HIS A O 1
ATOM 1966 N N . VAL A 1 252 ? -1.873 21.032 2.700 1.00 85.56 252 VAL A N 1
ATOM 1967 C CA . VAL A 1 252 ? -0.844 20.074 3.155 1.00 85.56 252 VAL A CA 1
ATOM 1968 C C . VAL A 1 252 ? -0.689 20.054 4.676 1.00 85.56 252 VAL A C 1
ATOM 1970 O O . VAL A 1 252 ? 0.015 19.197 5.212 1.00 85.56 252 VAL A O 1
ATOM 1973 N N . ASP A 1 253 ? -1.318 20.998 5.377 1.00 83.12 253 ASP A N 1
ATOM 1974 C CA . ASP A 1 253 ? -1.267 21.108 6.827 1.00 83.12 253 ASP A CA 1
ATOM 1975 C C . ASP A 1 253 ? -2.245 20.155 7.511 1.00 83.12 253 ASP A C 1
ATOM 1977 O O . ASP A 1 253 ? -3.311 19.811 6.988 1.00 83.12 253 ASP A O 1
ATOM 1981 N N . VAL A 1 254 ? -1.857 19.736 8.714 1.00 81.88 254 VAL A N 1
ATOM 1982 C CA . VAL A 1 254 ? -2.684 18.931 9.611 1.00 81.88 254 VAL A CA 1
ATOM 1983 C C . VAL A 1 254 ? -2.838 19.648 10.945 1.00 81.88 254 VAL A C 1
ATOM 1985 O O . VAL A 1 254 ? -1.882 20.204 11.487 1.00 81.88 254 VAL A O 1
ATOM 1988 N N . VAL A 1 255 ? -4.044 19.615 11.506 1.00 80.00 255 VAL A N 1
ATOM 1989 C CA . VAL A 1 255 ? -4.288 20.083 12.875 1.00 80.00 255 VAL A CA 1
ATOM 1990 C C . VAL A 1 255 ? -3.967 18.970 13.874 1.00 80.00 255 VAL A C 1
ATOM 1992 O O . VAL A 1 255 ? -4.276 17.802 13.614 1.00 80.00 255 VAL A O 1
ATOM 1995 N N . PRO A 1 256 ? -3.348 19.289 15.023 1.00 70.44 256 PRO A N 1
ATOM 1996 C CA . PRO A 1 256 ? -3.064 18.289 16.038 1.00 70.44 256 PRO A CA 1
ATOM 1997 C C . PRO A 1 256 ? -4.370 17.689 16.566 1.00 70.44 256 PRO A C 1
ATOM 1999 O O . PRO A 1 256 ? -5.365 18.386 16.762 1.00 70.44 256 PRO A O 1
ATOM 2002 N N . VAL A 1 257 ? -4.355 16.384 16.843 1.00 61.41 257 VAL A N 1
ATOM 2003 C CA . VAL A 1 257 ? -5.470 15.721 17.526 1.00 61.41 257 VAL A CA 1
ATOM 2004 C C . VAL A 1 257 ? -5.587 16.311 18.931 1.00 61.41 257 VAL A C 1
ATOM 2006 O O . VAL A 1 257 ? -4.657 16.194 19.737 1.00 61.41 257 VAL A O 1
ATOM 2009 N N . GLU A 1 258 ? -6.723 16.942 19.236 1.00 52.34 258 GLU A N 1
ATOM 2010 C CA . GLU A 1 258 ? -7.029 17.377 20.597 1.00 52.34 258 GLU A CA 1
ATOM 2011 C C . GLU A 1 258 ? -7.009 16.155 21.520 1.00 52.34 258 GLU A C 1
ATOM 2013 O O . GLU A 1 258 ? -7.734 15.178 21.325 1.00 52.34 258 GLU A O 1
ATOM 2018 N N . ARG A 1 259 ? -6.148 16.187 22.541 1.00 46.16 259 ARG A N 1
ATOM 2019 C CA . ARG A 1 259 ? -6.210 15.197 23.616 1.00 46.16 259 ARG A CA 1
ATOM 2020 C C . ARG A 1 259 ? -7.542 15.397 24.331 1.00 46.16 259 ARG A C 1
ATOM 2022 O O . ARG A 1 259 ? -7.809 16.516 24.768 1.00 46.16 259 ARG A O 1
ATOM 2029 N N . GLU A 1 260 ? -8.341 14.336 24.468 1.00 44.66 260 GLU A N 1
ATOM 2030 C CA . GLU A 1 260 ? -9.570 14.366 25.271 1.00 44.66 260 GLU A CA 1
ATOM 2031 C C . GLU A 1 260 ? -9.285 15.060 26.607 1.00 44.66 260 GLU A C 1
ATOM 2033 O O . GLU A 1 260 ? -8.420 14.630 27.381 1.00 44.66 260 GLU A O 1
ATOM 2038 N N . LYS A 1 261 ? -9.987 16.166 26.874 1.00 41.91 261 LYS A N 1
ATOM 2039 C CA . LYS A 1 261 ? -9.883 16.847 28.161 1.00 41.91 261 LYS A CA 1
ATOM 2040 C C . LYS A 1 261 ? -10.442 15.902 29.228 1.00 41.91 261 LYS A C 1
ATOM 2042 O O . LYS A 1 261 ? -11.608 15.508 29.132 1.00 41.91 261 LYS A O 1
ATOM 2047 N N . PRO A 1 262 ? -9.668 15.536 30.266 1.00 34.28 262 PRO A N 1
ATOM 2048 C CA . PRO A 1 262 ? -10.156 14.653 31.316 1.00 34.28 262 PRO A CA 1
ATOM 2049 C C . PRO A 1 262 ? -11.354 15.298 32.028 1.00 34.28 262 PRO A C 1
ATOM 2051 O O . PRO A 1 262 ? -11.185 16.229 32.813 1.00 34.28 262 PRO A O 1
ATOM 2054 N N . GLY A 1 263 ? -12.569 14.818 31.751 1.00 47.12 263 GLY A N 1
ATOM 2055 C CA . GLY A 1 263 ? -13.800 15.292 32.396 1.00 47.12 263 GLY A CA 1
ATOM 2056 C C . GLY A 1 263 ? -14.926 15.720 31.454 1.00 47.12 263 GLY A C 1
ATOM 2057 O O . GLY A 1 263 ? -16.071 15.766 31.902 1.00 47.12 263 GLY A O 1
ATOM 2058 N N . GLU A 1 264 ? -14.657 15.949 30.167 1.00 39.59 264 GLU A N 1
ATOM 2059 C CA . GLU A 1 264 ? -15.717 16.085 29.162 1.00 39.59 264 GLU A CA 1
ATOM 2060 C C . GLU A 1 264 ? -16.208 14.683 28.790 1.00 39.59 264 GLU A C 1
ATOM 2062 O O . GLU A 1 264 ? -15.715 14.040 27.867 1.00 39.59 264 GLU A O 1
ATOM 2067 N N . ARG A 1 265 ? -17.182 14.162 29.548 1.00 39.12 265 ARG A N 1
ATOM 2068 C CA . ARG A 1 265 ? -18.008 13.065 29.037 1.00 39.12 265 ARG A CA 1
ATOM 2069 C C . ARG A 1 265 ? -18.713 13.612 27.802 1.00 39.12 265 ARG A C 1
ATOM 2071 O O . ARG A 1 265 ? -19.652 14.394 27.943 1.00 39.12 265 ARG A O 1
ATOM 2078 N N . SER A 1 266 ? -18.266 13.206 26.616 1.00 45.97 266 SER A N 1
ATOM 2079 C CA . SER A 1 266 ? -19.117 13.268 25.435 1.00 45.97 266 SER A CA 1
ATOM 2080 C C . SER A 1 266 ? -20.450 12.631 25.827 1.00 45.97 266 SER A C 1
ATOM 2082 O O . SER A 1 266 ? -20.480 11.555 26.436 1.00 45.97 266 SER A O 1
ATOM 2084 N N . ALA A 1 267 ? -21.551 13.354 25.605 1.00 47.56 267 ALA A N 1
ATOM 2085 C CA . ALA A 1 267 ? -22.880 12.799 25.820 1.00 47.56 267 ALA A CA 1
ATOM 2086 C C . ALA A 1 267 ? -22.940 11.422 25.129 1.00 47.56 267 ALA A C 1
ATOM 2088 O O . ALA A 1 267 ? -22.315 11.269 24.071 1.00 47.56 267 ALA A O 1
ATOM 2089 N N . PRO A 1 268 ? -23.603 10.410 25.723 1.00 48.75 268 PRO A N 1
ATOM 2090 C CA . PRO A 1 268 ? -23.699 9.093 25.107 1.00 48.75 268 PRO A CA 1
ATOM 2091 C C . PRO A 1 268 ? -24.130 9.269 23.654 1.00 48.75 268 PRO A C 1
ATOM 2093 O O . PRO A 1 268 ? -25.141 9.922 23.393 1.00 48.75 268 PRO A O 1
ATOM 2096 N N . ARG A 1 269 ? -23.313 8.764 22.720 1.00 56.25 269 ARG A N 1
ATOM 2097 C CA . ARG A 1 269 ? -23.634 8.847 21.296 1.00 56.25 269 ARG A CA 1
ATOM 2098 C C . ARG A 1 269 ? -24.980 8.144 21.115 1.00 56.25 269 ARG A C 1
ATOM 2100 O O . ARG A 1 269 ? -25.061 6.964 21.469 1.00 56.25 269 ARG A O 1
ATOM 2107 N N . PRO A 1 270 ? -26.031 8.845 20.665 1.00 59.56 270 PRO A N 1
ATOM 2108 C CA . PRO A 1 270 ? -27.301 8.199 20.401 1.00 59.56 270 PRO A CA 1
ATOM 2109 C C . PRO A 1 270 ? -27.083 7.080 19.380 1.00 59.56 270 PRO A C 1
ATOM 2111 O O . PRO A 1 270 ? -26.225 7.175 18.500 1.00 59.56 270 PRO A O 1
ATOM 2114 N N . VAL A 1 271 ? -27.820 5.986 19.545 1.00 67.69 271 VAL A N 1
ATOM 2115 C CA . VAL A 1 271 ? -27.817 4.887 18.580 1.00 67.69 271 VAL A CA 1
ATOM 2116 C C . VAL A 1 271 ? -28.429 5.423 17.288 1.00 67.69 271 VAL A C 1
ATOM 2118 O O . VAL A 1 271 ? -29.545 5.935 17.319 1.00 67.69 271 VAL A O 1
ATOM 2121 N N . ILE A 1 272 ? -27.669 5.354 16.193 1.00 79.12 272 ILE A N 1
ATOM 2122 C CA . ILE A 1 272 ? -28.117 5.792 14.868 1.00 79.12 272 ILE A CA 1
ATOM 2123 C C . ILE A 1 272 ? -28.883 4.643 14.212 1.00 79.12 272 ILE A C 1
ATOM 2125 O O . ILE A 1 272 ? -28.366 3.524 14.150 1.00 79.12 272 ILE A O 1
ATOM 2129 N N . ASP A 1 273 ? -30.081 4.929 13.712 1.00 86.38 273 ASP A N 1
ATOM 2130 C CA . ASP A 1 273 ? -30.850 4.018 12.865 1.00 86.38 273 ASP A CA 1
ATOM 2131 C C . ASP A 1 273 ? -30.358 4.132 11.411 1.00 86.38 273 ASP A C 1
ATOM 2133 O O . ASP A 1 273 ? -30.718 5.044 10.661 1.00 86.38 273 ASP A O 1
ATOM 2137 N N . TRP A 1 274 ? -29.450 3.230 11.033 1.00 82.62 274 TRP A N 1
ATOM 2138 C CA . TRP A 1 274 ? -28.848 3.218 9.698 1.00 82.62 274 TRP A CA 1
ATOM 2139 C C . TRP A 1 274 ? -29.825 2.779 8.607 1.00 82.62 274 TRP A C 1
ATOM 2141 O O . TRP A 1 274 ? -29.706 3.254 7.477 1.00 82.62 274 TRP A O 1
ATOM 2151 N N . ASP A 1 275 ? -30.802 1.934 8.941 1.00 86.94 275 ASP A N 1
ATOM 2152 C CA . ASP A 1 275 ? -31.805 1.463 7.986 1.00 86.94 275 ASP A CA 1
ATOM 2153 C C . ASP A 1 275 ? -32.728 2.626 7.595 1.00 86.94 275 ASP A C 1
ATOM 2155 O O . ASP A 1 275 ? -32.980 2.870 6.413 1.00 86.94 275 ASP A O 1
ATOM 2159 N N . GLN A 1 276 ? -33.152 3.428 8.576 1.00 85.25 276 GLN A N 1
ATOM 2160 C CA . GLN A 1 276 ? -33.913 4.652 8.331 1.00 85.25 276 GLN A CA 1
ATOM 2161 C C . GLN A 1 276 ? -33.108 5.684 7.526 1.00 85.25 276 GLN A C 1
ATOM 2163 O O . GLN A 1 276 ? -33.642 6.285 6.590 1.00 85.25 276 GLN A O 1
ATOM 2168 N N . ALA A 1 277 ? -31.828 5.886 7.860 1.00 84.00 277 ALA A N 1
ATOM 2169 C CA . ALA A 1 277 ? -30.959 6.817 7.139 1.00 84.00 277 ALA A CA 1
ATOM 2170 C C . ALA A 1 277 ? -30.813 6.435 5.655 1.00 84.00 277 ALA A C 1
ATOM 2172 O O . ALA A 1 277 ? -30.877 7.306 4.785 1.00 84.00 277 ALA A O 1
ATOM 2173 N N . GLN A 1 278 ? -30.667 5.139 5.364 1.00 86.06 278 GLN A N 1
ATOM 2174 C CA . GLN A 1 278 ? -30.573 4.634 3.997 1.00 86.06 278 GLN A CA 1
ATOM 2175 C C . GLN A 1 278 ? -31.874 4.866 3.216 1.00 86.06 278 GLN A C 1
ATOM 2177 O O . GLN A 1 278 ? -31.829 5.370 2.096 1.00 86.06 278 GLN A O 1
ATOM 2182 N N . VAL A 1 279 ? -33.034 4.581 3.816 1.00 88.25 279 VAL A N 1
ATOM 2183 C CA . VAL A 1 279 ? -34.341 4.808 3.171 1.00 88.25 279 VAL A CA 1
ATOM 2184 C C . VAL A 1 279 ? -34.564 6.287 2.847 1.00 88.25 279 VAL A C 1
ATOM 2186 O O . VAL A 1 279 ? -35.071 6.615 1.775 1.00 88.25 279 VAL A O 1
ATOM 2189 N N . LEU A 1 280 ? -34.187 7.194 3.752 1.00 87.62 280 LEU A N 1
ATOM 2190 C CA . LEU A 1 280 ? -34.309 8.638 3.527 1.00 87.62 280 LEU A CA 1
ATOM 2191 C C . LEU A 1 280 ? -33.406 9.126 2.390 1.00 87.62 280 LEU A C 1
ATOM 2193 O O . LEU A 1 280 ? -33.840 9.956 1.592 1.00 87.62 280 LEU A O 1
ATOM 2197 N N . TYR A 1 281 ? -32.190 8.581 2.301 1.00 85.06 281 TYR A N 1
ATOM 2198 C CA . TYR A 1 281 ? -31.246 8.876 1.226 1.00 85.06 281 TYR A CA 1
ATOM 2199 C C . TYR A 1 281 ? -31.753 8.383 -0.135 1.00 85.06 281 TYR A C 1
ATOM 2201 O O . TYR A 1 281 ? -31.781 9.148 -1.094 1.00 85.06 281 TYR A O 1
ATOM 2209 N N . GLU A 1 282 ? -32.214 7.132 -0.217 1.00 89.31 282 GLU A N 1
ATOM 2210 C CA . GLU A 1 282 ? -32.739 6.549 -1.461 1.00 89.31 282 GLU A CA 1
ATOM 2211 C C . GLU A 1 282 ? -34.002 7.266 -1.968 1.00 89.31 282 GLU A C 1
ATOM 2213 O O . GLU A 1 282 ? -34.282 7.258 -3.166 1.00 89.31 282 GLU A O 1
ATOM 2218 N N . GLN A 1 283 ? -34.764 7.895 -1.069 1.00 90.75 283 GLN A N 1
ATOM 2219 C CA . GLN A 1 283 ? -35.993 8.626 -1.390 1.00 90.75 283 GLN A CA 1
ATOM 2220 C C . GLN A 1 283 ? -35.790 10.135 -1.592 1.00 90.75 283 GLN A C 1
ATOM 2222 O O . GLN A 1 283 ? -36.781 10.827 -1.823 1.00 90.75 283 GLN A O 1
ATOM 2227 N N . ASP A 1 284 ? -34.554 10.637 -1.482 1.00 87.44 284 ASP A N 1
ATOM 2228 C CA . ASP A 1 284 ? -34.203 12.064 -1.578 1.00 87.44 284 ASP A CA 1
ATOM 2229 C C . ASP A 1 284 ? -35.101 12.968 -0.703 1.00 87.44 284 ASP A C 1
ATOM 2231 O O . ASP A 1 284 ? -35.596 14.019 -1.114 1.00 87.44 284 ASP A O 1
ATOM 2235 N N . LYS A 1 285 ? -35.398 12.513 0.523 1.00 85.62 285 LYS A N 1
ATOM 2236 C CA . LYS A 1 285 ? -36.317 13.209 1.434 1.00 85.62 285 LYS A CA 1
ATOM 2237 C C . LYS A 1 285 ? -35.595 14.245 2.287 1.00 85.62 285 LYS A C 1
ATOM 2239 O O . LYS A 1 285 ? -34.648 13.928 3.001 1.00 85.62 285 LYS A O 1
ATOM 2244 N N . THR A 1 286 ? -36.131 15.463 2.316 1.00 86.12 286 THR A N 1
ATOM 2245 C CA . THR A 1 286 ? -35.739 16.487 3.293 1.00 86.12 286 THR A CA 1
ATOM 2246 C C . THR A 1 286 ? -36.222 16.104 4.691 1.00 86.12 286 THR A C 1
ATOM 2248 O O . THR A 1 286 ? -37.381 15.726 4.872 1.00 86.12 286 THR A O 1
ATOM 2251 N N . ILE A 1 287 ? -35.345 16.236 5.686 1.00 86.38 287 ILE A N 1
ATOM 2252 C CA . ILE A 1 287 ? -35.632 15.925 7.089 1.00 86.38 287 ILE A CA 1
ATOM 2253 C C . ILE A 1 287 ? -35.383 17.142 7.967 1.00 86.38 287 ILE A C 1
ATOM 2255 O O . ILE A 1 287 ? -34.454 17.903 7.730 1.00 86.38 287 ILE A O 1
ATOM 2259 N N . LEU A 1 288 ? -36.199 17.308 9.005 1.00 88.19 288 LEU A N 1
ATOM 2260 C CA . LEU A 1 288 ? -36.035 18.376 9.986 1.00 88.19 288 LEU A CA 1
ATOM 2261 C C . LEU A 1 288 ? -35.327 17.826 11.220 1.00 88.19 288 LEU A C 1
ATOM 2263 O O . LEU A 1 288 ? -35.882 16.998 11.939 1.00 88.19 288 LEU A O 1
ATOM 2267 N N . LEU A 1 289 ? -34.114 18.304 11.492 1.00 87.75 289 LEU A N 1
ATOM 2268 C CA . LEU A 1 289 ? -33.336 17.880 12.655 1.00 87.75 289 LEU A CA 1
ATOM 2269 C C . LEU A 1 289 ? -33.134 19.030 13.641 1.00 87.75 289 LEU A C 1
ATOM 2271 O O . LEU A 1 289 ? -32.930 20.181 13.255 1.00 87.75 289 LEU A O 1
ATOM 2275 N N . LEU A 1 290 ? -33.176 18.710 14.937 1.00 86.75 290 LEU A N 1
ATOM 2276 C CA . LEU A 1 290 ? -32.950 19.679 16.005 1.00 86.75 290 LEU A CA 1
ATOM 2277 C C . LEU A 1 290 ? -31.453 19.960 16.149 1.00 86.75 290 LEU A C 1
ATOM 2279 O O . LEU A 1 290 ? -30.645 19.037 16.251 1.00 86.75 290 LEU A O 1
ATOM 2283 N N . VAL A 1 291 ? -31.082 21.236 16.213 1.00 88.25 291 VAL A N 1
ATOM 2284 C CA . VAL A 1 291 ? -29.712 21.653 16.519 1.00 88.25 291 VAL A CA 1
ATOM 2285 C C . VAL A 1 291 ? -29.465 21.497 18.018 1.00 88.25 291 VAL A C 1
ATOM 2287 O O . VAL A 1 291 ? -29.930 22.295 18.834 1.00 88.25 291 VAL A O 1
ATOM 2290 N N . ASN A 1 292 ? -28.697 20.471 18.371 1.00 82.81 292 ASN A N 1
ATOM 2291 C CA . ASN A 1 292 ? -28.372 20.106 19.749 1.00 82.81 292 ASN A CA 1
ATOM 2292 C C . ASN A 1 292 ? -27.155 20.871 20.291 1.00 82.81 292 ASN A C 1
ATOM 2294 O O . ASN A 1 292 ? -26.972 20.975 21.502 1.00 82.81 292 ASN A O 1
ATOM 2298 N N . GLY A 1 293 ? -26.311 21.405 19.406 1.00 82.62 293 GLY A N 1
ATOM 2299 C CA . GLY A 1 293 ? -25.126 22.177 19.769 1.00 82.62 293 GLY A CA 1
ATOM 2300 C C . GLY A 1 293 ? -24.331 22.606 18.541 1.00 82.62 293 GLY A C 1
ATOM 2301 O O . GLY A 1 293 ? -24.790 22.460 17.411 1.00 82.62 293 GLY A O 1
ATOM 2302 N N . PHE A 1 294 ? -23.124 23.120 18.751 1.00 83.56 294 PHE A N 1
ATOM 2303 C CA . PHE A 1 294 ? -22.208 23.487 17.674 1.00 83.56 294 PHE A CA 1
ATOM 2304 C C . PHE A 1 294 ? -20.754 23.304 18.112 1.00 83.56 294 PHE A C 1
ATOM 2306 O O . PHE A 1 294 ? -20.449 23.254 19.304 1.00 83.56 294 PHE A O 1
ATOM 2313 N N . ASN A 1 295 ? -19.858 23.198 17.138 1.00 81.19 295 ASN A N 1
ATOM 2314 C CA . ASN A 1 295 ? -18.413 23.274 17.333 1.00 81.19 295 ASN A CA 1
ATOM 2315 C C . ASN A 1 295 ? -17.835 24.359 16.406 1.00 81.19 295 ASN A C 1
ATOM 2317 O O . ASN A 1 295 ? -18.577 25.054 15.712 1.00 81.19 295 ASN A O 1
ATOM 2321 N N . ARG A 1 296 ? -16.505 24.503 16.364 1.00 71.62 296 ARG A N 1
ATOM 2322 C CA . ARG A 1 296 ? -15.845 25.486 15.484 1.00 71.62 296 ARG A CA 1
ATOM 2323 C C . ARG A 1 296 ? -16.171 25.313 13.995 1.00 71.62 296 ARG A C 1
ATOM 2325 O O . ARG A 1 296 ? -16.081 26.283 13.251 1.00 71.62 296 ARG A O 1
ATOM 2332 N N . GLY A 1 297 ? -16.513 24.099 13.568 1.00 73.44 297 GLY A N 1
ATOM 2333 C CA . GLY A 1 297 ? -16.728 23.747 12.168 1.00 73.44 297 GLY A CA 1
ATOM 2334 C C . GLY A 1 297 ? -18.188 23.733 11.713 1.00 73.44 297 GLY A C 1
ATOM 2335 O O . GLY A 1 297 ? -18.419 23.698 10.504 1.00 73.44 297 GLY A O 1
ATOM 2336 N N . GLY A 1 298 ? -19.178 23.737 12.617 1.00 83.69 298 GLY A N 1
ATOM 2337 C CA . GLY A 1 298 ? -20.584 23.574 12.225 1.00 83.69 298 GLY A CA 1
ATOM 2338 C C . GLY A 1 298 ? -21.561 23.271 13.354 1.00 83.69 298 GLY A C 1
ATOM 2339 O O . GLY A 1 298 ? -21.207 23.250 14.535 1.00 83.69 298 GLY A O 1
ATOM 2340 N N . LEU A 1 299 ? -22.814 23.036 12.966 1.00 86.44 299 LEU A N 1
ATOM 2341 C CA . LEU A 1 299 ? -23.909 22.669 13.860 1.00 86.44 299 LEU A CA 1
ATOM 2342 C C . LEU A 1 299 ? -23.961 21.153 14.048 1.00 86.44 299 LEU A C 1
ATOM 2344 O O . LEU A 1 299 ? -23.804 20.385 13.100 1.00 86.44 299 LEU A O 1
ATOM 2348 N N . LEU A 1 300 ? -24.231 20.728 15.276 1.00 86.00 300 LEU A N 1
ATOM 2349 C CA . LEU A 1 300 ? -24.534 19.346 15.622 1.00 86.00 300 LEU A CA 1
ATOM 2350 C C . LEU A 1 300 ? -26.049 19.192 15.644 1.00 86.00 300 LEU A C 1
ATOM 2352 O O . LEU A 1 300 ? -26.721 19.809 16.473 1.00 86.00 300 LEU A O 1
ATOM 2356 N N . VAL A 1 301 ? -26.575 18.360 14.752 1.00 87.44 301 VAL A N 1
ATOM 2357 C CA . VAL A 1 301 ? -28.010 18.101 14.641 1.00 87.44 301 VAL A CA 1
ATOM 2358 C C . VAL A 1 301 ? -28.350 16.676 15.040 1.00 87.44 301 VAL A C 1
ATOM 2360 O O . VAL A 1 301 ? -27.542 15.762 14.882 1.00 87.44 301 VAL A O 1
ATOM 2363 N N . GLY A 1 302 ? -29.549 16.468 15.567 1.00 85.69 302 GLY A N 1
ATOM 2364 C CA . GLY A 1 302 ? -30.054 15.125 15.811 1.00 85.69 302 GLY A CA 1
ATOM 2365 C C . GLY A 1 302 ? -31.516 15.101 16.224 1.00 85.69 302 GLY A C 1
ATOM 2366 O O . GLY A 1 302 ? -32.024 16.055 16.808 1.00 85.69 302 GLY A O 1
ATOM 2367 N N . GLY A 1 303 ? -32.176 13.994 15.915 1.00 82.69 303 GLY A N 1
ATOM 2368 C CA . GLY A 1 303 ? -33.601 13.763 16.130 1.00 82.69 303 GLY A CA 1
ATOM 2369 C C . GLY A 1 303 ? -34.023 12.466 15.445 1.00 82.69 303 GLY A C 1
ATOM 2370 O O . GLY A 1 303 ? -33.359 12.037 14.510 1.00 82.69 303 GLY A O 1
ATOM 2371 N N . GLU A 1 304 ? -35.084 11.824 15.940 1.00 78.75 304 GLU A N 1
ATOM 2372 C CA . GLU A 1 304 ? -35.698 10.643 15.300 1.00 78.75 304 GLU A CA 1
ATOM 2373 C C . GLU A 1 304 ? -34.714 9.514 14.933 1.00 78.75 304 GLU A C 1
ATOM 2375 O O . GLU A 1 304 ? -34.794 8.949 13.854 1.00 78.75 304 GLU A O 1
ATOM 2380 N N . GLY A 1 305 ? -33.749 9.199 15.807 1.00 80.06 305 GLY A N 1
ATOM 2381 C CA . GLY A 1 305 ? -32.763 8.137 15.538 1.00 80.06 305 GLY A CA 1
ATOM 2382 C C . GLY A 1 305 ? -31.636 8.533 14.575 1.00 80.06 305 GLY A C 1
ATOM 2383 O O . GLY A 1 305 ? -30.770 7.714 14.280 1.00 80.06 305 GLY A O 1
ATOM 2384 N N . LEU A 1 306 ? -31.590 9.792 14.135 1.00 82.25 306 LEU A N 1
ATOM 2385 C CA . LEU A 1 306 ? -30.554 10.337 13.263 1.00 82.25 306 LEU A CA 1
ATOM 2386 C C . LEU A 1 306 ? -29.680 11.343 14.013 1.00 82.25 306 LEU A C 1
ATOM 2388 O O . LEU A 1 306 ? -30.143 12.116 14.859 1.00 82.25 306 LEU A O 1
ATOM 2392 N N . GLN A 1 307 ? -28.393 11.358 13.675 1.00 84.44 307 GLN A N 1
ATOM 2393 C CA . GLN A 1 307 ? -27.438 12.354 14.142 1.00 84.44 307 GLN A CA 1
ATOM 2394 C C . GLN A 1 307 ? -26.571 12.797 12.968 1.00 84.44 307 GLN A C 1
ATOM 2396 O O . GLN A 1 307 ? -26.098 11.972 12.190 1.00 84.44 307 GLN A O 1
ATOM 2401 N N . GLY A 1 308 ? -26.349 14.101 12.856 1.00 83.00 308 GLY A N 1
ATOM 2402 C CA . GLY A 1 308 ? -25.628 14.685 11.739 1.00 83.00 308 GLY A CA 1
ATOM 2403 C C . GLY A 1 308 ? -24.824 15.912 12.130 1.00 83.00 308 GLY A C 1
ATOM 2404 O O . GLY A 1 308 ? -24.883 16.422 13.253 1.00 83.00 308 GLY A O 1
ATOM 2405 N N . PHE A 1 309 ? -24.059 16.387 11.160 1.00 88.00 309 PHE A N 1
ATOM 2406 C CA . PHE A 1 309 ? -23.253 17.587 11.263 1.00 88.00 309 PHE A CA 1
ATOM 2407 C C . PHE A 1 309 ? -23.518 18.459 10.042 1.00 88.00 309 PHE A C 1
ATOM 2409 O O . PHE A 1 309 ? -23.418 17.978 8.914 1.00 88.00 309 PHE A O 1
ATOM 2416 N N . VAL A 1 310 ? -23.843 19.731 10.270 1.00 86.38 310 VAL A N 1
ATOM 2417 C CA . VAL A 1 310 ? -24.035 20.718 9.203 1.00 86.38 310 VAL A CA 1
ATOM 2418 C C . VAL A 1 310 ? -22.842 21.672 9.210 1.00 86.38 310 VAL A C 1
ATOM 2420 O O . VAL A 1 310 ? -22.718 22.467 10.148 1.00 86.38 310 VAL A O 1
ATOM 2423 N N . PRO A 1 311 ? -21.953 21.600 8.200 1.00 85.69 311 PRO A N 1
ATOM 2424 C CA . PRO A 1 311 ? -20.805 22.490 8.093 1.00 85.69 311 PRO A CA 1
ATOM 2425 C C . PRO A 1 311 ? -21.220 23.961 8.067 1.00 85.69 311 PRO A C 1
ATOM 2427 O O . PRO A 1 311 ? -22.232 24.320 7.466 1.00 85.69 311 PRO A O 1
ATOM 2430 N N . VAL A 1 312 ? -20.390 24.831 8.651 1.00 85.00 312 VAL A N 1
ATOM 2431 C CA . VAL A 1 312 ? -20.582 26.292 8.616 1.00 85.00 312 VAL A CA 1
ATOM 2432 C C . VAL A 1 312 ? -20.794 26.815 7.190 1.00 85.00 312 VAL A C 1
ATOM 2434 O O . VAL A 1 312 ? -21.602 27.716 6.993 1.00 85.00 312 VAL A O 1
ATOM 2437 N N . SER A 1 313 ? -20.124 26.226 6.194 1.00 78.38 313 SER A N 1
ATOM 2438 C CA . SER A 1 313 ? -20.231 26.612 4.779 1.00 78.38 313 SER A CA 1
ATOM 2439 C C . SER A 1 313 ? -21.622 26.418 4.174 1.00 78.38 313 SER A C 1
ATOM 2441 O O . SER A 1 313 ? -21.901 26.979 3.120 1.00 78.38 313 SER A O 1
ATOM 2443 N N . HIS A 1 314 ? -22.488 25.624 4.805 1.00 77.62 314 HIS A N 1
ATOM 2444 C CA . HIS A 1 314 ? -23.861 25.395 4.352 1.00 77.62 314 HIS A CA 1
ATOM 2445 C C . HIS A 1 314 ? -24.873 26.304 5.066 1.00 77.62 314 HIS A C 1
ATOM 2447 O O . HIS A 1 314 ? -26.066 26.250 4.780 1.00 77.62 314 HIS A O 1
ATOM 2453 N N . LEU A 1 315 ? -24.420 27.156 5.993 1.00 82.44 315 LEU A N 1
ATOM 2454 C CA . LEU A 1 315 ? -25.283 28.079 6.720 1.00 82.44 315 LEU A CA 1
ATOM 2455 C C . LEU A 1 315 ? -25.390 29.407 5.972 1.00 82.44 315 LEU A C 1
ATOM 2457 O O . LEU A 1 315 ? -24.411 30.125 5.810 1.00 82.44 315 LEU A O 1
ATOM 2461 N N . LEU A 1 316 ? -26.615 29.798 5.620 1.00 76.38 316 LEU A N 1
ATOM 2462 C CA . LEU A 1 316 ? -26.908 31.015 4.846 1.00 76.38 316 LEU A CA 1
ATOM 2463 C C . LEU A 1 316 ? -26.376 32.321 5.466 1.00 76.38 316 LEU A C 1
ATOM 2465 O O . LEU A 1 316 ? -26.233 33.320 4.769 1.00 76.38 316 LEU A O 1
ATOM 2469 N N . LYS A 1 317 ? -26.131 32.336 6.781 1.00 71.50 317 LYS A N 1
ATOM 2470 C CA . LYS A 1 317 ? -25.707 33.530 7.533 1.00 71.50 317 LYS A CA 1
ATOM 2471 C C . LYS A 1 317 ? -24.201 33.611 7.781 1.00 71.50 317 LYS A C 1
ATOM 2473 O O . LYS A 1 317 ? -23.775 34.560 8.428 1.00 71.50 317 LYS A O 1
ATOM 2478 N N . ILE A 1 318 ? -23.419 32.626 7.336 1.00 72.12 318 ILE A N 1
ATOM 2479 C CA . ILE A 1 318 ? -21.975 32.587 7.579 1.00 72.12 318 ILE A CA 1
ATOM 2480 C C . ILE A 1 318 ? -21.258 32.439 6.243 1.00 72.12 318 ILE A C 1
ATOM 2482 O O . ILE A 1 318 ? -21.559 31.543 5.462 1.00 72.12 318 ILE A O 1
ATOM 2486 N N . ASN A 1 319 ? -20.309 33.333 5.978 1.00 67.00 319 ASN A N 1
ATOM 2487 C CA . ASN A 1 319 ? -19.471 33.281 4.786 1.00 67.00 319 ASN A CA 1
ATOM 2488 C C . ASN A 1 319 ? -18.011 32.987 5.167 1.00 67.00 319 ASN A C 1
ATOM 2490 O O . ASN A 1 319 ? -17.634 32.977 6.339 1.00 67.00 319 ASN A O 1
ATOM 2494 N N . CYS A 1 320 ? -17.167 32.761 4.163 1.00 58.97 320 CYS A N 1
ATOM 2495 C CA . CYS A 1 320 ? -15.745 32.463 4.346 1.00 58.97 320 CYS A CA 1
ATOM 2496 C C . CYS A 1 320 ? -14.916 33.613 4.955 1.00 58.97 320 CYS A C 1
ATOM 2498 O O . CYS A 1 320 ? -13.733 33.417 5.209 1.00 58.97 320 CYS A O 1
ATOM 2500 N N . GLN A 1 321 ? -15.507 34.792 5.177 1.00 60.03 321 GLN A N 1
ATOM 2501 C CA . GLN A 1 321 ? -14.851 35.968 5.760 1.00 60.03 321 GLN A CA 1
ATOM 2502 C C . GLN A 1 321 ? -15.322 36.276 7.189 1.00 60.03 321 GLN A C 1
ATOM 2504 O O . GLN A 1 321 ? -14.838 37.225 7.792 1.00 60.03 321 GLN A O 1
ATOM 2509 N N . THR A 1 322 ? -16.263 35.502 7.739 1.00 67.12 322 THR A N 1
ATOM 2510 C CA . THR A 1 322 ? -16.806 35.754 9.080 1.00 67.12 322 THR A CA 1
ATOM 2511 C C . THR A 1 322 ? -15.778 35.371 10.148 1.00 67.12 322 THR A C 1
ATOM 2513 O O . THR A 1 322 ? -15.400 34.198 10.256 1.00 67.12 322 THR A O 1
ATOM 2516 N N . GLU A 1 323 ? -15.333 36.345 10.946 1.00 72.44 323 GLU A N 1
ATOM 2517 C CA . GLU A 1 323 ? -14.369 36.117 12.026 1.00 72.44 323 GLU A CA 1
ATOM 2518 C C . GLU A 1 323 ? -14.956 35.265 13.166 1.00 72.44 323 GLU A C 1
ATOM 2520 O O . GLU A 1 323 ? -16.171 35.154 13.353 1.00 72.44 323 GLU A O 1
ATOM 2525 N N . GLU A 1 324 ? -14.084 34.619 13.949 1.00 65.25 324 GLU A N 1
ATOM 2526 C CA . GLU A 1 324 ? -14.492 33.669 14.996 1.00 65.25 324 GLU A CA 1
ATOM 2527 C C . GLU A 1 324 ? -15.352 34.323 16.099 1.00 65.25 324 GLU A C 1
ATOM 2529 O O . GLU A 1 324 ? -16.249 33.666 16.638 1.00 65.25 324 GLU A O 1
ATOM 2534 N N . GLU A 1 325 ? -15.145 35.615 16.379 1.00 70.31 325 GLU A N 1
ATOM 2535 C CA . GLU A 1 325 ? -15.921 36.388 17.361 1.00 70.31 325 GLU A CA 1
ATOM 2536 C C . GLU A 1 325 ? -17.367 36.656 16.908 1.00 70.31 325 GLU A C 1
ATOM 2538 O O . GLU A 1 325 ? -18.289 36.581 17.722 1.00 70.31 325 GLU A O 1
ATOM 2543 N N . GLU A 1 326 ? -17.597 36.865 15.609 1.00 72.00 326 GLU A N 1
ATOM 2544 C CA . GLU A 1 326 ? -18.938 37.058 15.033 1.00 72.00 326 GLU A CA 1
ATOM 2545 C C . GLU A 1 326 ? -19.657 35.727 14.770 1.00 72.00 326 GLU A C 1
ATOM 2547 O O . GLU A 1 326 ? -20.889 35.638 14.802 1.00 72.00 326 GLU A O 1
ATOM 2552 N N . ARG A 1 327 ? -18.890 34.651 14.565 1.00 76.19 327 ARG A N 1
ATOM 2553 C CA . ARG A 1 327 ? -19.406 33.314 14.255 1.00 76.19 327 ARG A CA 1
ATOM 2554 C C . ARG A 1 327 ? -20.132 32.659 15.433 1.00 76.19 327 ARG A C 1
ATOM 2556 O O . ARG A 1 327 ? -21.186 32.048 15.246 1.00 76.19 327 ARG A O 1
ATOM 2563 N N . ASN A 1 328 ? -19.594 32.773 16.647 1.00 77.50 328 ASN A N 1
ATOM 2564 C CA . ASN A 1 328 ? -20.148 32.106 17.833 1.00 77.50 328 ASN A CA 1
ATOM 2565 C C . ASN A 1 328 ? -21.577 32.571 18.200 1.00 77.50 328 ASN A C 1
ATOM 2567 O O . ASN A 1 328 ? -22.423 31.707 18.459 1.00 77.50 328 ASN A O 1
ATOM 2571 N N . PRO A 1 329 ? -21.909 33.878 18.179 1.00 81.56 329 PRO A N 1
ATOM 2572 C CA . PRO A 1 329 ? -23.283 34.354 18.354 1.00 81.56 329 PRO A CA 1
ATOM 2573 C C . PRO A 1 329 ? -24.252 33.797 17.304 1.00 81.56 329 PRO A C 1
ATOM 2575 O O . PRO A 1 329 ? -25.371 33.399 17.637 1.00 81.56 329 PRO A O 1
ATOM 2578 N N . ILE A 1 330 ? -23.815 33.708 16.042 1.00 81.19 330 ILE A N 1
ATOM 2579 C CA . ILE A 1 330 ? -24.638 33.188 14.946 1.00 81.19 330 ILE A CA 1
ATOM 2580 C C . ILE A 1 330 ? -24.935 31.702 15.162 1.00 81.19 330 ILE A C 1
ATOM 2582 O O . ILE A 1 330 ? -26.102 31.313 15.116 1.00 81.19 330 ILE A O 1
ATOM 2586 N N . LEU A 1 331 ? -23.921 30.882 15.455 1.00 82.50 331 LEU A N 1
ATOM 2587 C CA . LEU A 1 331 ? -24.096 29.449 15.727 1.00 82.50 331 LEU A CA 1
ATOM 2588 C C . LEU A 1 331 ? -24.963 29.201 16.967 1.00 82.50 331 LEU A C 1
ATOM 2590 O O . LEU A 1 331 ? -25.843 28.342 16.947 1.00 82.50 331 LEU A O 1
ATOM 2594 N N . THR A 1 332 ? -24.794 30.019 18.007 1.00 84.69 332 THR A N 1
ATOM 2595 C CA . THR A 1 332 ? -25.635 29.973 19.211 1.00 84.69 332 THR A CA 1
ATOM 2596 C C . THR A 1 332 ? -27.105 30.233 18.878 1.00 84.69 332 THR A C 1
ATOM 2598 O O . THR A 1 332 ? -27.982 29.575 19.430 1.00 84.69 332 THR A O 1
ATOM 2601 N N . SER A 1 333 ? -27.396 31.122 17.921 1.00 85.06 333 SER A N 1
ATOM 2602 C CA . SER A 1 333 ? -28.771 31.430 17.498 1.00 85.06 333 SER A CA 1
ATOM 2603 C C . SER A 1 333 ? -29.503 30.268 16.812 1.00 85.06 333 SER A C 1
ATOM 2605 O O . SER A 1 333 ? -30.728 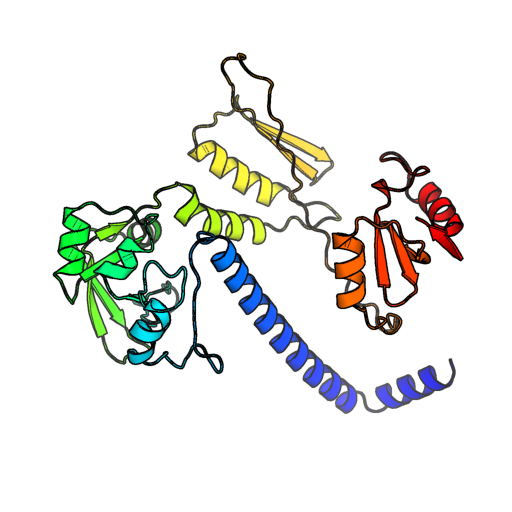30.337 16.649 1.00 85.06 333 SER A O 1
ATOM 2607 N N . TYR A 1 334 ? -28.775 29.229 16.388 1.00 84.69 334 TYR A N 1
ATOM 2608 C CA . TYR A 1 334 ? -29.343 28.014 15.806 1.00 84.69 334 TYR A CA 1
ATOM 2609 C C . TYR A 1 334 ? -29.655 26.943 16.852 1.00 84.69 334 TYR A C 1
ATOM 2611 O O . TYR A 1 334 ? -30.508 26.101 16.587 1.00 84.69 334 TYR A O 1
ATOM 2619 N N . VAL A 1 335 ? -29.023 26.971 18.030 1.00 85.38 335 VAL A N 1
ATOM 2620 C CA . VAL A 1 335 ? -29.238 25.958 19.074 1.00 85.38 335 VAL A CA 1
ATOM 2621 C C . VAL A 1 335 ? -30.701 25.960 19.521 1.00 85.38 335 VAL A C 1
ATOM 2623 O O . VAL A 1 335 ? -31.265 27.004 19.843 1.00 85.38 335 VAL A O 1
ATOM 2626 N N . GLY A 1 336 ? -31.322 24.779 19.519 1.00 81.06 336 GLY A N 1
ATOM 2627 C CA . GLY A 1 336 ? -32.737 24.597 19.851 1.00 81.06 336 GLY A CA 1
ATOM 2628 C C . GLY A 1 336 ? -33.716 24.863 18.701 1.00 81.06 336 GLY A C 1
ATOM 2629 O O . GLY A 1 336 ? -34.921 24.738 18.907 1.00 81.06 336 GLY A O 1
ATOM 2630 N N . LYS A 1 337 ? -33.239 25.201 17.495 1.00 87.19 337 LYS A N 1
ATOM 2631 C CA . LYS A 1 337 ? -34.077 25.294 16.287 1.00 87.19 337 LYS A CA 1
ATOM 2632 C C . LYS A 1 337 ? -34.010 24.010 15.472 1.00 87.19 337 LYS A C 1
ATOM 2634 O O . LYS A 1 337 ? -33.019 23.284 15.524 1.00 87.19 337 LYS A O 1
ATOM 2639 N N . GLN A 1 338 ? -35.063 23.752 14.704 1.00 86.62 338 GLN A N 1
ATOM 2640 C CA . GLN A 1 338 ? -35.043 22.729 13.665 1.00 86.62 338 GLN A CA 1
ATOM 2641 C C . GLN A 1 338 ? -34.494 23.321 12.370 1.00 86.62 338 GLN A C 1
ATOM 2643 O O . GLN A 1 338 ? -34.827 24.456 12.018 1.00 86.62 338 GLN A O 1
ATOM 2648 N N . ILE A 1 339 ? -33.653 22.554 11.685 1.00 82.81 339 ILE A N 1
ATOM 2649 C CA . ILE A 1 339 ? -33.141 22.888 10.358 1.00 82.81 339 ILE A CA 1
ATOM 2650 C C . ILE A 1 339 ? -33.457 21.751 9.386 1.00 82.81 339 ILE A C 1
ATOM 2652 O O . ILE A 1 339 ? -33.416 20.584 9.782 1.00 82.81 339 ILE A O 1
ATOM 2656 N N . ALA A 1 340 ? -33.834 22.136 8.165 1.00 76.44 340 ALA A N 1
ATOM 2657 C CA . ALA A 1 340 ? -34.053 21.263 7.011 1.00 76.44 340 ALA A CA 1
ATOM 2658 C C . ALA A 1 340 ? -32.804 21.234 6.130 1.00 76.44 340 ALA A C 1
ATOM 2660 O O . ALA A 1 340 ? -32.081 22.260 6.125 1.00 76.44 340 ALA A O 1
#

Secondary structure (DSSP, 8-state):
-HHHHHHHHHHHHTHHHHHHHHHHHHHHHHHHHHHHHHHHHHHHHHHTS-TT------SS-TTSPPPTTHHHHHHTSTT------EEE--EE-SSGGG----EEE-HHHHHHH-TTEE--HHHHHHHHH-TTEEEEEHHHHHHHT--TT-EEEEEETTTTEEEEEEEEEEEEESSTHHHHHHHHHHHHHHS--BTTT---HHHHHHHHHHHHHTT--TTTEEEEEEETTEEEEEE-----SSSPPP-------BPPPPP--TT--PPPPPPP-HHHHHHHHHTT----EEEEEEETTEEEEEETTEEEEEEGGG-TT--TT--HHHHHHHHHTTTT-EE-

Sequence (340 aa):
MFILKLILRNALRHKLRSSLTVVGVAIAVLAFGLLRTLVAAWYLGVESSSASRLVTRNAISLVFSLPLSYREKIRQVPGVKGVSYANWFGGVYITEKNFFPNFAVDAKTYLDLYPEFVLSPEQKKAFILDRKGCVVGRNIAERFGWKVGDAVVLKGTISPGDWEFVVRGIYQGAEKSTDETVRNLSRLIQANTTNPPGNELPAILVVKEILDRDGFTENDYTIVESAPGRVNLVARLRGDGSQRPLLMSGHVDVVPVEREKPGERSAPRPVIDWDQAQVLYEQDKTILLLVNGFNRGGLLVGGEGLQGFVPVSHLLKINCQTEEEERNPILTSYVGKQIA

Radius of gyration: 27.65 Å; chains: 1; bounding box: 59×64×76 Å